Protein AF-A0AAE0Z6I0-F1 (afdb_monomer_lite)

Structure (mmCIF, N/CA/C/O backbone):
data_AF-A0AAE0Z6I0-F1
#
_entry.id   AF-A0AAE0Z6I0-F1
#
loop_
_atom_site.group_PDB
_atom_site.id
_atom_site.type_symbol
_atom_site.label_atom_id
_atom_site.label_alt_id
_atom_site.label_comp_id
_atom_site.label_asym_id
_atom_site.label_entity_id
_atom_site.label_seq_id
_atom_site.pdbx_PDB_ins_code
_atom_site.Cartn_x
_atom_site.Cartn_y
_atom_site.Cartn_z
_atom_site.occupancy
_atom_site.B_iso_or_equiv
_atom_site.auth_seq_id
_atom_site.auth_comp_id
_atom_site.auth_asym_id
_atom_site.auth_atom_id
_atom_site.pdbx_PDB_model_num
ATOM 1 N N . ARG A 1 1 ? -4.965 -12.636 35.461 1.00 33.28 1 ARG A N 1
ATOM 2 C CA . ARG A 1 1 ? -5.777 -13.801 35.034 1.00 33.28 1 ARG A CA 1
ATOM 3 C C . ARG A 1 1 ? -6.473 -13.375 33.758 1.00 33.28 1 ARG A C 1
ATOM 5 O O . ARG A 1 1 ? -7.564 -12.823 33.815 1.00 33.28 1 ARG A O 1
ATOM 12 N N . GLU A 1 2 ? -5.734 -13.486 32.662 1.00 33.38 2 GLU A N 1
ATOM 13 C CA . GLU A 1 2 ? -6.182 -13.169 31.311 1.00 33.38 2 GLU A CA 1
ATOM 14 C C . GLU A 1 2 ? -7.220 -14.211 30.908 1.00 33.38 2 GLU A C 1
ATOM 16 O O . GLU A 1 2 ? -6.977 -15.411 31.009 1.00 33.38 2 GLU A O 1
ATOM 21 N N . LYS A 1 3 ? -8.419 -13.747 30.557 1.00 35.50 3 LYS A N 1
ATOM 22 C CA . LYS A 1 3 ? -9.364 -14.569 29.816 1.00 35.50 3 LYS A CA 1
ATOM 23 C C . LYS A 1 3 ? -8.945 -14.482 28.352 1.00 35.50 3 LYS A C 1
ATOM 25 O O . LYS A 1 3 ? -9.308 -13.522 27.681 1.00 35.50 3 LYS A O 1
ATOM 30 N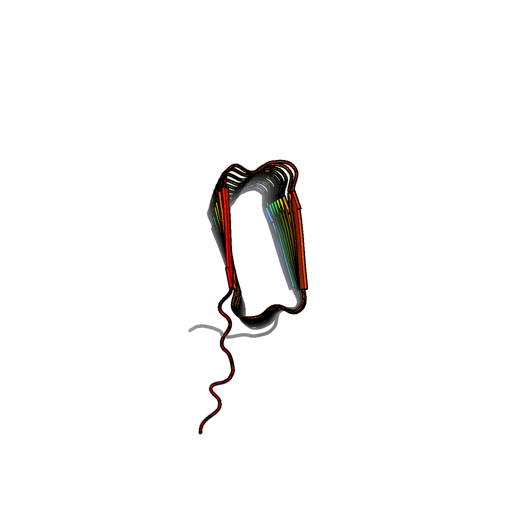 N . GLU A 1 4 ? -8.185 -15.470 27.892 1.00 52.03 4 GLU A N 1
ATOM 31 C CA . GLU A 1 4 ? -8.335 -15.974 26.527 1.00 52.03 4 GLU A CA 1
ATOM 32 C C . GLU A 1 4 ? -9.812 -16.360 26.356 1.00 52.03 4 GLU A C 1
ATOM 34 O O . GLU A 1 4 ? -10.323 -17.217 27.081 1.00 52.03 4 GLU A O 1
ATOM 39 N N . GLN A 1 5 ? -10.534 -15.654 25.484 1.00 44.59 5 GLN A N 1
ATOM 40 C CA . GLN A 1 5 ? -11.841 -16.096 24.997 1.00 44.59 5 GLN A CA 1
ATOM 41 C C . GLN A 1 5 ? -12.172 -15.433 23.652 1.00 44.59 5 GLN A C 1
ATOM 43 O O . GLN A 1 5 ? -12.752 -14.351 23.584 1.00 44.59 5 GLN A O 1
ATOM 48 N N . ASP A 1 6 ? -11.665 -16.082 22.605 1.00 55.62 6 ASP A N 1
ATOM 49 C CA . ASP A 1 6 ? -12.370 -16.627 21.439 1.00 55.62 6 ASP A CA 1
ATOM 50 C C . ASP A 1 6 ? -13.560 -15.891 20.796 1.00 55.62 6 ASP A C 1
ATOM 52 O O . ASP A 1 6 ? -14.563 -15.562 21.425 1.00 55.62 6 ASP A O 1
ATOM 56 N N . GLN A 1 7 ? -13.435 -15.806 19.465 1.00 62.09 7 GLN A N 1
ATOM 57 C CA . GLN A 1 7 ? -14.427 -15.589 18.406 1.00 62.09 7 GLN A CA 1
ATOM 58 C C . GLN A 1 7 ? -15.409 -14.424 18.553 1.00 62.09 7 GLN A C 1
ATOM 60 O O . GLN A 1 7 ? -16.411 -14.467 19.263 1.00 62.09 7 GLN A O 1
ATOM 65 N N . ALA A 1 8 ? -15.207 -13.412 17.713 1.00 59.44 8 ALA A N 1
ATOM 66 C CA . ALA A 1 8 ? -16.161 -12.330 17.536 1.00 59.44 8 ALA A CA 1
ATOM 67 C C . ALA A 1 8 ? -16.412 -12.058 16.052 1.00 59.44 8 ALA A C 1
ATOM 69 O O . ALA A 1 8 ? -15.468 -11.882 15.291 1.00 59.44 8 ALA A O 1
ATOM 70 N N . ALA A 1 9 ? -17.683 -11.984 15.647 1.00 74.62 9 ALA A N 1
ATOM 71 C CA . ALA A 1 9 ? -18.065 -11.848 14.241 1.00 74.62 9 ALA A CA 1
ATOM 72 C C . ALA A 1 9 ? -17.592 -10.521 13.614 1.00 74.62 9 ALA A C 1
ATOM 74 O O . ALA A 1 9 ? -17.016 -10.546 12.535 1.00 74.62 9 ALA A O 1
ATOM 75 N N . SER A 1 10 ? -17.728 -9.379 14.293 1.00 81.44 10 SER A N 1
ATOM 76 C CA . SER A 1 10 ? -17.275 -8.077 13.774 1.00 81.44 10 SER A CA 1
ATOM 77 C C . SER A 1 10 ? -16.781 -7.129 14.879 1.00 81.44 10 SER A C 1
ATOM 79 O O . SER A 1 10 ? -16.979 -7.365 16.078 1.00 81.44 10 SER A O 1
ATOM 81 N N . VAL A 1 11 ? -16.058 -6.075 14.489 1.00 86.81 11 VAL A N 1
ATOM 82 C CA . VAL A 1 11 ? -15.688 -4.925 15.331 1.00 86.81 11 VAL A CA 1
ATOM 83 C C . VAL A 1 11 ? -15.988 -3.659 14.572 1.00 86.81 11 VAL A C 1
ATOM 85 O O . VAL A 1 11 ? -15.396 -3.450 13.524 1.00 86.81 11 VAL A O 1
ATOM 88 N N . GLU A 1 12 ? -16.788 -2.779 15.151 1.00 89.75 12 GLU A N 1
ATOM 89 C CA . GLU A 1 12 ? -17.032 -1.455 14.592 1.00 89.75 12 GLU A CA 1
ATOM 90 C C . GLU A 1 12 ? -16.655 -0.386 15.608 1.00 89.75 12 GLU A C 1
ATOM 92 O O . GLU A 1 12 ? -16.955 -0.488 16.803 1.00 89.75 12 GLU A O 1
ATOM 97 N N . ILE A 1 13 ? -15.943 0.635 15.142 1.00 86.19 13 ILE A N 1
ATOM 98 C CA . ILE A 1 13 ? -15.461 1.716 15.987 1.00 86.19 13 ILE A CA 1
ATOM 99 C C . ILE A 1 13 ? -15.675 3.065 15.292 1.00 86.19 13 ILE A C 1
ATOM 101 O O . ILE A 1 13 ? -14.923 3.419 14.387 1.00 86.19 13 ILE A O 1
ATOM 105 N N . TYR A 1 14 ? -16.580 3.871 15.853 1.00 89.69 14 TYR A N 1
ATOM 106 C CA . TYR A 1 14 ? -16.869 5.254 15.448 1.00 89.69 14 TYR A CA 1
ATOM 107 C C . TYR A 1 14 ? -16.554 6.223 16.594 1.00 89.69 14 TYR A C 1
ATOM 109 O O . TYR A 1 14 ? -17.065 6.026 17.697 1.00 89.69 14 TYR A O 1
ATOM 117 N N . ARG A 1 15 ? -15.693 7.230 16.378 1.00 81.75 15 ARG A N 1
ATOM 118 C CA . ARG A 1 15 ? -15.562 8.426 17.248 1.00 81.75 15 ARG A CA 1
ATOM 119 C C . ARG A 1 15 ? -14.875 9.584 16.510 1.00 81.75 15 ARG A C 1
ATOM 121 O O . ARG A 1 15 ? -14.079 9.355 15.610 1.00 81.75 15 ARG A O 1
ATOM 128 N N . ASP A 1 16 ? -15.013 10.785 17.044 1.00 80.88 16 ASP A N 1
ATOM 129 C CA . ASP A 1 16 ? -14.446 11.979 16.407 1.00 80.88 16 ASP A CA 1
ATOM 130 C C . ASP A 1 16 ? -12.969 12.190 16.795 1.00 80.88 16 ASP A C 1
ATOM 132 O O . ASP A 1 16 ? -12.110 12.406 15.944 1.00 80.88 16 ASP A O 1
ATOM 136 N N . GLN A 1 17 ? -12.622 12.038 18.081 1.00 84.31 17 GLN A N 1
ATOM 137 C CA . GLN A 1 17 ? -11.259 12.261 18.588 1.00 84.31 17 GLN A CA 1
ATOM 138 C C . GLN A 1 17 ? -10.792 11.144 19.533 1.00 84.31 17 GLN A C 1
ATOM 140 O O . GLN A 1 17 ? -11.544 10.651 20.379 1.00 84.31 17 GLN A O 1
ATOM 145 N N . ALA A 1 18 ? -9.529 10.727 19.415 1.00 79.50 18 ALA A N 1
ATOM 146 C CA . ALA A 1 18 ? -8.871 9.841 20.379 1.00 79.50 18 ALA A CA 1
ATOM 147 C C . ALA A 1 18 ? -7.345 9.997 20.362 1.00 79.50 18 ALA A C 1
ATOM 149 O O . ALA A 1 18 ? -6.749 10.195 19.311 1.00 79.50 18 ALA A O 1
ATOM 150 N N . ALA A 1 19 ? -6.682 9.809 21.506 1.00 83.06 19 ALA A N 1
ATOM 151 C CA . ALA A 1 19 ? -5.222 9.709 21.518 1.00 83.06 19 ALA A CA 1
ATOM 152 C C . ALA A 1 19 ? -4.752 8.424 20.805 1.00 83.06 19 ALA A C 1
ATOM 154 O O . ALA A 1 19 ? -3.954 8.492 19.874 1.00 83.06 19 ALA A O 1
ATOM 155 N N . SER A 1 20 ? -5.298 7.262 21.169 1.00 84.56 20 SER A N 1
ATOM 156 C CA . SER A 1 20 ? -4.916 5.969 20.591 1.00 84.56 20 SER A CA 1
ATOM 157 C C . SER A 1 20 ? -6.093 4.996 20.486 1.00 84.56 20 SER A C 1
ATOM 159 O O . SER A 1 20 ? -7.111 5.133 21.173 1.00 84.56 20 SER A O 1
ATOM 161 N N . ILE A 1 21 ? -5.954 4.009 19.598 1.00 84.56 21 ILE A N 1
ATOM 162 C CA . ILE A 1 21 ? -6.818 2.827 19.505 1.00 84.56 21 ILE A CA 1
ATOM 163 C C . ILE A 1 21 ? -5.924 1.601 19.354 1.00 84.56 21 ILE A C 1
ATOM 165 O O . ILE A 1 21 ? -5.103 1.556 18.440 1.00 84.56 21 ILE A O 1
ATOM 169 N N . GLU A 1 22 ? -6.132 0.601 20.201 1.00 88.44 22 GLU A N 1
ATOM 170 C CA . GLU A 1 22 ? -5.430 -0.678 20.131 1.00 88.44 22 GLU A CA 1
ATOM 171 C C . GLU A 1 22 ? -6.433 -1.823 20.060 1.00 88.44 22 GLU A C 1
ATOM 173 O O . GLU A 1 22 ? -7.452 -1.821 20.757 1.00 88.44 22 GLU A O 1
ATOM 178 N N . ILE A 1 23 ? -6.167 -2.784 19.178 1.00 85.50 23 ILE A N 1
ATOM 179 C CA . ILE A 1 23 ? -7.048 -3.920 18.931 1.00 85.50 23 ILE A CA 1
ATOM 180 C C . ILE A 1 23 ? -6.217 -5.204 18.810 1.00 85.50 23 ILE A C 1
ATOM 182 O O . ILE A 1 23 ? -5.463 -5.354 17.850 1.00 85.50 23 ILE A O 1
ATOM 186 N N . TYR A 1 24 ? -6.461 -6.159 19.712 1.00 86.75 24 TYR A N 1
ATOM 187 C CA . TYR A 1 24 ? -5.873 -7.507 19.725 1.00 86.75 24 TYR A CA 1
ATOM 188 C C . TYR A 1 24 ? -6.985 -8.559 19.673 1.00 86.75 24 TYR A C 1
ATOM 190 O O . TYR A 1 24 ? -7.908 -8.461 20.484 1.00 86.75 24 TYR A O 1
ATOM 198 N N . ARG A 1 25 ? -6.942 -9.511 18.725 1.00 80.56 25 ARG A N 1
ATOM 199 C CA . ARG A 1 25 ? -7.788 -10.733 18.711 1.00 80.56 25 ARG A CA 1
ATOM 200 C C . ARG A 1 25 ? -7.239 -11.823 17.784 1.00 80.56 25 ARG A C 1
ATOM 202 O O . ARG A 1 25 ? -6.622 -11.503 16.774 1.00 80.56 25 ARG A O 1
ATOM 209 N N . ASP A 1 26 ? -7.697 -13.048 18.007 1.00 77.69 26 ASP A N 1
ATOM 210 C CA . ASP A 1 26 ? -7.262 -14.215 17.231 1.00 77.69 26 ASP A CA 1
ATOM 211 C C . ASP A 1 26 ? -8.144 -14.451 15.991 1.00 77.69 26 ASP A C 1
ATOM 213 O O . ASP A 1 26 ? -7.633 -14.625 14.890 1.00 77.69 26 ASP A O 1
ATOM 217 N N . GLN A 1 27 ? -9.478 -14.360 16.120 1.00 80.94 27 GLN A N 1
ATOM 218 C CA . GLN A 1 27 ? -10.425 -14.568 15.007 1.00 80.94 27 GLN A CA 1
ATOM 219 C C . GLN A 1 27 ? -11.500 -13.471 14.919 1.00 80.94 27 GLN A C 1
ATOM 221 O O . GLN A 1 27 ? -12.138 -13.123 15.920 1.00 80.94 27 GLN A O 1
ATOM 226 N N . ALA A 1 28 ? -11.738 -12.937 13.713 1.00 82.62 28 ALA A N 1
ATOM 227 C CA . ALA A 1 28 ? -12.903 -12.097 13.408 1.00 82.62 28 ALA A CA 1
ATOM 228 C C . ALA A 1 28 ? -13.375 -12.197 11.948 1.00 82.62 28 ALA A C 1
ATOM 230 O O . ALA A 1 28 ? -12.564 -12.454 11.068 1.00 82.62 28 ALA A O 1
ATOM 231 N N . ALA A 1 29 ? -14.654 -11.934 11.651 1.00 84.25 29 ALA A N 1
ATOM 232 C CA . ALA A 1 29 ? -15.072 -11.777 10.253 1.00 84.25 29 ALA A CA 1
ATOM 233 C C . ALA A 1 29 ? -14.644 -10.396 9.723 1.00 84.25 29 ALA A C 1
ATOM 235 O O . ALA A 1 29 ? -13.917 -10.337 8.737 1.00 84.25 29 ALA A O 1
ATOM 236 N N . SER A 1 30 ? -14.972 -9.300 10.415 1.00 86.62 30 SER A N 1
ATOM 237 C CA . SER A 1 30 ? -14.605 -7.938 9.980 1.00 86.62 30 SER A CA 1
ATOM 238 C C . SER A 1 30 ? -14.116 -7.022 11.110 1.00 86.62 30 SER A C 1
ATOM 240 O O . SER A 1 30 ? -14.369 -7.253 12.298 1.00 86.62 30 SER A O 1
ATOM 242 N N . ILE A 1 31 ? -13.380 -5.970 10.737 1.00 87.00 31 ILE A N 1
ATOM 243 C CA . ILE A 1 31 ? -13.071 -4.817 11.593 1.00 87.00 31 ILE A CA 1
ATOM 244 C C . ILE A 1 31 ? -13.232 -3.547 10.761 1.00 87.00 31 ILE A C 1
ATOM 246 O O . ILE A 1 31 ? -12.539 -3.386 9.759 1.00 87.00 31 ILE A O 1
ATOM 250 N N . GLU A 1 32 ? -14.049 -2.623 11.240 1.00 90.62 32 GLU A N 1
ATOM 251 C CA . GLU A 1 32 ? -14.288 -1.320 10.633 1.00 90.62 32 GLU A CA 1
ATOM 252 C C . GLU A 1 32 ? -13.955 -0.209 11.631 1.00 90.62 32 GLU A C 1
ATOM 254 O O . GLU A 1 32 ? -14.340 -0.236 12.807 1.00 90.62 32 GLU A O 1
ATOM 259 N N . ILE A 1 33 ? -13.186 0.776 11.172 1.00 88.25 33 ILE A N 1
ATOM 260 C CA . ILE A 1 33 ? -12.779 1.927 11.979 1.00 88.25 33 ILE A CA 1
ATOM 261 C C . ILE A 1 33 ? -13.004 3.209 11.180 1.00 88.25 33 ILE A C 1
ATOM 263 O O . ILE A 1 33 ? -12.265 3.475 10.232 1.00 88.25 33 ILE A O 1
ATOM 267 N N . TYR A 1 34 ? -13.928 4.042 11.653 1.00 89.94 34 TYR A N 1
ATOM 268 C CA . TYR A 1 34 ? -14.234 5.371 11.113 1.00 89.94 34 TYR A CA 1
ATOM 269 C C . TYR A 1 34 ? -13.862 6.435 12.138 1.00 89.94 34 TYR A C 1
ATOM 271 O O . TYR A 1 34 ? -14.374 6.376 13.260 1.00 89.94 34 TYR A O 1
ATOM 279 N N . ARG A 1 35 ? -12.936 7.351 11.807 1.00 84.50 35 ARG A N 1
ATOM 280 C CA . ARG A 1 35 ? -12.432 8.385 12.737 1.00 84.50 35 ARG A CA 1
ATOM 281 C C . ARG A 1 35 ? -11.940 9.659 12.050 1.00 84.50 35 ARG A C 1
ATOM 283 O O . ARG A 1 35 ? -11.122 9.554 11.143 1.00 84.50 35 ARG A O 1
ATOM 290 N N . ASP A 1 36 ? -12.228 10.811 12.647 1.00 82.69 36 ASP A N 1
ATOM 291 C CA . ASP A 1 36 ? -11.739 12.103 12.142 1.00 82.69 36 ASP A CA 1
ATOM 292 C C . ASP A 1 36 ? -10.299 12.380 12.600 1.00 82.69 36 ASP A C 1
ATOM 294 O O . ASP A 1 36 ? -9.421 12.649 11.783 1.00 82.69 36 ASP A O 1
ATOM 298 N N . GLN A 1 37 ? -10.001 12.251 13.903 1.00 82.75 37 GLN A N 1
ATOM 299 C CA . GLN A 1 37 ? -8.667 12.538 14.449 1.00 82.75 37 GLN A CA 1
ATOM 300 C C . GLN A 1 37 ? -8.154 11.453 15.405 1.00 82.75 37 GLN A C 1
ATOM 302 O O . GLN A 1 37 ? -8.802 11.097 16.397 1.00 82.75 37 GLN A O 1
ATOM 307 N N . ALA A 1 38 ? -6.927 10.969 15.168 1.00 82.19 38 ALA A N 1
ATOM 308 C CA . ALA A 1 38 ? -6.193 10.200 16.177 1.00 82.19 38 ALA A CA 1
ATOM 309 C C . ALA A 1 38 ? -4.667 10.351 16.134 1.00 82.19 38 ALA A C 1
ATOM 311 O O . ALA A 1 38 ? -4.077 10.502 15.065 1.00 82.19 38 ALA A O 1
ATOM 312 N N . ALA A 1 39 ? -3.987 10.177 17.274 1.00 84.25 39 ALA A N 1
ATOM 313 C CA . ALA A 1 39 ? -2.524 10.085 17.262 1.00 84.25 39 ALA A CA 1
ATOM 314 C C . ALA A 1 39 ? -2.043 8.702 16.774 1.00 84.25 39 ALA A C 1
ATOM 316 O O . ALA A 1 39 ? -1.122 8.624 15.956 1.00 84.25 39 ALA A O 1
ATOM 317 N N . SER A 1 40 ? -2.679 7.600 17.194 1.00 86.00 40 SER A N 1
ATOM 318 C CA . SER A 1 40 ? -2.280 6.254 16.747 1.00 86.00 40 SER A CA 1
ATOM 319 C C . SER A 1 40 ? -3.419 5.239 16.561 1.00 86.00 40 SER A C 1
ATOM 321 O O . SER A 1 40 ? -4.465 5.308 17.211 1.00 86.00 40 SER A O 1
ATOM 323 N N . ILE A 1 41 ? -3.196 4.266 15.666 1.00 86.44 41 ILE A N 1
ATOM 324 C CA . ILE A 1 41 ? -3.869 2.953 15.681 1.00 86.44 41 ILE A CA 1
ATOM 325 C C . ILE A 1 41 ? -2.829 1.847 15.668 1.00 86.44 41 ILE A C 1
ATOM 327 O O . ILE A 1 41 ? -1.949 1.852 14.800 1.00 86.44 41 ILE A O 1
ATOM 331 N N . GLU A 1 42 ? -3.031 0.841 16.510 1.00 90.06 42 GLU A N 1
ATOM 332 C CA . GLU A 1 42 ? -2.378 -0.455 16.367 1.00 90.06 42 GLU A CA 1
ATOM 333 C C . GLU A 1 42 ? -3.408 -1.592 16.298 1.00 90.06 42 GLU A C 1
ATOM 335 O O . GLU A 1 42 ? -4.355 -1.656 17.084 1.00 90.06 42 GLU A O 1
ATOM 340 N N . ILE A 1 43 ? -3.246 -2.476 15.311 1.00 87.56 43 ILE A N 1
ATOM 341 C CA . ILE A 1 43 ? -4.072 -3.674 15.130 1.00 87.56 43 ILE A CA 1
ATOM 342 C C . ILE A 1 43 ? -3.147 -4.886 15.005 1.00 87.56 43 ILE A C 1
ATOM 344 O O . ILE A 1 43 ? -2.333 -4.928 14.080 1.00 87.56 43 ILE A O 1
ATOM 348 N N . TYR A 1 44 ? -3.333 -5.870 15.885 1.00 88.56 44 TYR A N 1
ATOM 349 C CA . TYR A 1 44 ? -2.651 -7.170 15.880 1.00 88.56 44 TYR A CA 1
ATOM 350 C C . TYR A 1 44 ? -3.699 -8.277 15.765 1.00 88.56 44 TYR A C 1
ATOM 352 O O . TYR A 1 44 ? -4.624 -8.296 16.584 1.00 88.56 44 TYR A O 1
ATOM 360 N N . ARG A 1 45 ? -3.623 -9.126 14.727 1.00 83.12 45 ARG A N 1
ATOM 361 C CA . ARG A 1 45 ? -4.622 -10.181 14.457 1.00 83.12 45 ARG A CA 1
ATOM 362 C C . ARG A 1 45 ? -4.058 -11.407 13.738 1.00 83.12 45 ARG A C 1
ATOM 364 O O . ARG A 1 45 ? -3.424 -11.228 12.704 1.00 83.12 45 ARG A O 1
ATOM 371 N N . ASP A 1 46 ? -4.479 -12.599 14.145 1.00 79.19 46 ASP A N 1
ATOM 372 C CA . ASP A 1 46 ? -4.078 -13.847 13.477 1.00 79.19 46 ASP A CA 1
ATOM 373 C C . ASP A 1 46 ? -4.959 -14.144 12.253 1.00 79.19 46 ASP A C 1
ATOM 375 O O . ASP A 1 46 ? -4.445 -14.368 11.160 1.00 79.19 46 ASP A O 1
ATOM 379 N N . GLN A 1 47 ? -6.293 -14.070 12.387 1.00 82.56 47 GLN A N 1
ATOM 380 C CA . GLN A 1 47 ? -7.236 -14.352 11.295 1.00 82.56 47 GLN A CA 1
ATOM 381 C C . GLN A 1 47 ? -8.340 -13.295 11.157 1.00 82.56 47 GLN A C 1
ATOM 383 O O . GLN A 1 47 ? -9.021 -12.930 12.124 1.00 82.56 47 GLN A O 1
ATOM 388 N N . ALA A 1 48 ? -8.572 -12.833 9.923 1.00 83.00 48 ALA A N 1
ATOM 389 C CA . ALA A 1 48 ? -9.742 -12.021 9.589 1.00 83.00 48 ALA A CA 1
ATOM 390 C C . ALA A 1 48 ? -10.237 -12.187 8.144 1.00 83.00 48 ALA A C 1
ATOM 392 O O . ALA A 1 48 ? -9.431 -12.388 7.239 1.00 83.00 48 ALA A O 1
ATOM 393 N N . ALA A 1 49 ? -11.537 -11.996 7.888 1.00 83.81 49 ALA A N 1
ATOM 39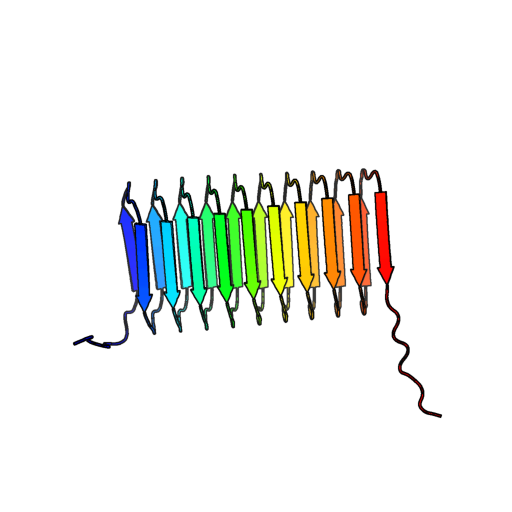4 C CA . ALA A 1 49 ? -12.011 -11.858 6.507 1.00 83.81 49 ALA A CA 1
ATOM 395 C C . ALA A 1 49 ? -11.681 -10.456 5.957 1.00 83.81 49 ALA A C 1
ATOM 397 O O . ALA A 1 49 ? -11.005 -10.369 4.936 1.00 83.81 49 ALA A O 1
ATOM 398 N N . SER A 1 50 ? -12.027 -9.369 6.662 1.00 87.62 50 SER A N 1
ATOM 399 C CA . SER A 1 50 ? -11.768 -7.991 6.196 1.00 87.62 50 SER A CA 1
ATOM 400 C C . SER A 1 50 ? -11.232 -7.023 7.272 1.00 87.62 50 SER A C 1
ATOM 402 O O . SER A 1 50 ? -11.394 -7.233 8.480 1.00 87.62 50 SER A O 1
ATOM 404 N N . ILE A 1 51 ? -10.542 -5.958 6.834 1.00 87.88 51 ILE A N 1
ATOM 405 C CA . ILE A 1 51 ? -10.380 -4.686 7.573 1.00 87.88 51 ILE A CA 1
ATOM 406 C C . ILE A 1 51 ? -10.728 -3.538 6.655 1.00 87.88 51 ILE A C 1
ATOM 408 O O . ILE A 1 51 ? -10.140 -3.438 5.580 1.00 87.88 51 ILE A O 1
ATOM 412 N N . GLU A 1 52 ? -11.480 -2.589 7.193 1.00 91.88 52 GLU A N 1
ATOM 413 C CA . GLU A 1 52 ? -11.654 -1.272 6.603 1.00 91.88 52 GLU A CA 1
ATOM 414 C C . GLU A 1 52 ? -11.275 -0.178 7.609 1.00 91.88 52 GLU A C 1
ATOM 416 O O . GLU A 1 52 ? -11.618 -0.222 8.796 1.00 91.88 52 GLU A O 1
ATOM 421 N N . ILE A 1 53 ? -10.496 0.806 7.153 1.00 89.62 53 ILE A N 1
ATOM 422 C CA . ILE A 1 53 ? -10.125 1.977 7.956 1.00 89.62 53 ILE A CA 1
ATOM 423 C C . ILE A 1 53 ? -10.329 3.242 7.125 1.00 89.62 53 ILE A C 1
ATOM 425 O O . ILE A 1 53 ? -9.567 3.468 6.183 1.00 89.62 53 ILE A O 1
ATOM 429 N N . TYR A 1 54 ? -11.253 4.096 7.565 1.00 90.50 54 TYR A N 1
ATOM 430 C CA . TYR A 1 54 ? -11.567 5.403 6.978 1.00 90.50 54 TYR A CA 1
ATOM 431 C C . TYR A 1 54 ? -11.192 6.523 7.945 1.00 90.50 54 TYR A C 1
ATOM 433 O O . TYR A 1 54 ? -11.650 6.506 9.096 1.00 90.50 54 TYR A O 1
ATOM 441 N N . ARG A 1 55 ? -10.314 7.449 7.519 1.00 84.00 55 ARG A N 1
ATOM 442 C CA . ARG A 1 55 ? -9.839 8.546 8.383 1.00 84.00 55 ARG A CA 1
ATOM 443 C C . ARG A 1 55 ? -9.393 9.826 7.697 1.00 84.00 55 ARG A C 1
ATOM 445 O O . ARG A 1 55 ? -8.619 9.759 6.748 1.00 84.00 55 ARG A O 1
ATOM 452 N N . ASP A 1 56 ? -9.632 10.941 8.374 1.00 82.06 56 ASP A N 1
ATOM 453 C CA . ASP A 1 56 ? -9.190 12.257 7.910 1.00 82.06 56 ASP A CA 1
ATOM 454 C C . ASP A 1 56 ? -7.768 12.578 8.396 1.00 82.06 56 ASP A C 1
ATOM 456 O O . ASP A 1 56 ? -6.891 12.891 7.593 1.00 82.06 56 ASP A O 1
ATOM 460 N N . GLN A 1 57 ? -7.478 12.437 9.698 1.00 84.00 57 GLN A N 1
ATOM 461 C CA . GLN A 1 57 ? -6.170 12.784 10.275 1.00 84.00 57 GLN A CA 1
ATOM 462 C C . GLN A 1 57 ? -5.607 11.705 11.212 1.00 84.00 57 GLN A C 1
ATOM 464 O O . GLN A 1 57 ? -6.216 11.311 12.214 1.00 84.00 57 GLN A O 1
ATOM 469 N N . ALA A 1 58 ? -4.379 11.253 10.932 1.00 81.69 58 ALA A N 1
ATOM 470 C CA . ALA A 1 58 ? -3.648 10.335 11.806 1.00 81.69 58 ALA A CA 1
ATOM 471 C C . ALA A 1 58 ? -2.136 10.611 11.879 1.00 81.69 58 ALA A C 1
ATOM 473 O O . ALA A 1 58 ? -1.474 10.759 10.855 1.00 81.69 58 ALA A O 1
ATOM 474 N N . ALA A 1 59 ? -1.527 10.553 13.069 1.00 84.31 59 ALA A N 1
ATOM 475 C CA . ALA A 1 59 ? -0.059 10.588 13.139 1.00 84.31 59 ALA A CA 1
ATOM 476 C C . ALA A 1 59 ? 0.562 9.233 12.744 1.00 84.31 59 ALA A C 1
ATOM 478 O O . ALA A 1 59 ? 1.520 9.184 11.971 1.00 84.31 59 ALA A O 1
ATOM 479 N N . SER A 1 60 ? 0.018 8.104 13.212 1.00 87.44 60 SER A N 1
ATOM 480 C CA . SER A 1 60 ? 0.594 6.787 12.899 1.00 87.44 60 SER A CA 1
ATOM 481 C C . SER A 1 60 ? -0.415 5.649 12.862 1.00 87.44 60 SER A C 1
ATOM 483 O O . SER A 1 60 ? -1.346 5.615 13.663 1.00 87.44 60 SER A O 1
ATOM 485 N N . ILE A 1 61 ? -0.230 4.692 11.944 1.00 87.81 61 ILE A N 1
ATOM 486 C CA . ILE A 1 61 ? -1.043 3.466 11.900 1.00 87.81 61 ILE A CA 1
ATOM 487 C C . ILE A 1 61 ? -0.172 2.248 11.620 1.00 87.81 61 ILE A C 1
ATOM 489 O O . ILE A 1 61 ? 0.573 2.223 10.635 1.00 87.81 61 ILE A O 1
ATOM 493 N N . LYS A 1 62 ? -0.299 1.239 12.483 1.00 91.62 62 LYS A N 1
ATOM 494 C CA . LYS A 1 62 ? 0.397 -0.042 12.392 1.00 91.62 62 LYS A CA 1
ATOM 495 C C . LYS A 1 62 ? -0.605 -1.189 12.326 1.00 91.62 62 LYS A C 1
ATOM 497 O O . LYS A 1 62 ? -1.569 -1.224 13.088 1.00 91.62 62 LYS A O 1
ATOM 502 N N . ILE A 1 63 ? -0.370 -2.113 11.404 1.00 88.94 63 ILE A N 1
ATOM 503 C CA . ILE A 1 63 ? -1.177 -3.322 11.231 1.00 88.94 63 ILE A CA 1
ATOM 504 C C . ILE A 1 63 ? -0.223 -4.513 11.120 1.00 88.94 63 ILE A C 1
ATOM 506 O O . ILE A 1 63 ? 0.608 -4.522 10.208 1.00 88.94 63 ILE A O 1
ATOM 510 N N . TYR A 1 64 ? -0.382 -5.489 12.012 1.00 89.69 64 TYR A N 1
ATOM 511 C CA . TYR A 1 64 ? 0.339 -6.765 12.048 1.00 89.69 64 TYR A CA 1
ATOM 512 C C . TYR A 1 64 ? -0.663 -7.908 11.910 1.00 89.69 64 TYR A C 1
ATOM 514 O O . TYR A 1 64 ? -1.626 -7.951 12.686 1.00 89.69 64 TYR A O 1
ATOM 522 N N . ARG A 1 65 ? -0.499 -8.759 10.886 1.00 83.56 65 ARG A N 1
ATOM 523 C CA . ARG A 1 65 ? -1.444 -9.851 10.617 1.00 83.56 65 ARG A CA 1
ATOM 524 C C . ARG A 1 65 ? -0.864 -11.082 9.944 1.00 83.56 65 ARG A C 1
ATOM 526 O O . ARG A 1 65 ? -0.190 -10.933 8.931 1.00 83.56 65 ARG A O 1
ATOM 533 N N . ASP A 1 66 ? -1.342 -12.247 10.354 1.00 79.88 66 ASP A N 1
ATOM 534 C CA . ASP A 1 66 ? -0.897 -13.516 9.778 1.00 79.88 66 ASP A CA 1
ATOM 535 C C . ASP A 1 66 ? -1.768 -13.914 8.574 1.00 79.88 66 ASP A C 1
ATOM 537 O O . ASP A 1 66 ? -1.241 -14.195 7.498 1.00 79.88 66 ASP A O 1
ATOM 541 N N . GLN A 1 67 ? -3.104 -13.842 8.687 1.00 83.38 67 GLN A N 1
ATOM 542 C CA . GLN A 1 67 ? -4.040 -14.202 7.609 1.00 83.38 67 GLN A CA 1
ATOM 543 C C . GLN A 1 67 ? -5.182 -13.187 7.422 1.00 83.38 67 GLN A C 1
ATOM 545 O O . GLN A 1 67 ? -5.897 -12.826 8.363 1.00 83.38 67 GLN A O 1
ATOM 550 N N . ALA A 1 68 ? -5.401 -12.742 6.178 1.00 81.38 68 ALA A N 1
ATOM 551 C CA . ALA A 1 68 ? -6.539 -11.893 5.809 1.00 81.38 68 ALA A CA 1
ATOM 552 C C . ALA A 1 68 ? -7.104 -12.198 4.408 1.00 81.38 68 ALA A C 1
ATOM 554 O O . ALA A 1 68 ? -6.334 -12.473 3.492 1.00 81.38 68 ALA A O 1
ATOM 555 N N . ALA A 1 69 ? -8.417 -12.054 4.183 1.00 82.81 69 ALA A N 1
ATOM 556 C CA . ALA A 1 69 ? -8.942 -12.048 2.809 1.00 82.81 69 ALA A CA 1
ATOM 557 C C . ALA A 1 69 ? -8.737 -10.670 2.149 1.00 82.81 69 ALA A C 1
ATOM 559 O O . ALA A 1 69 ? -8.049 -10.589 1.135 1.00 82.81 69 ALA A O 1
ATOM 560 N N . SER A 1 70 ? -9.220 -9.583 2.758 1.00 86.62 70 SER A N 1
ATOM 561 C CA . SER A 1 70 ? -9.080 -8.217 2.225 1.00 86.62 70 SER A CA 1
ATOM 562 C C . SER A 1 70 ? -8.641 -7.203 3.281 1.00 86.62 70 SER A C 1
ATOM 564 O O . SER A 1 70 ? -8.917 -7.376 4.470 1.00 86.62 70 SER A O 1
ATOM 566 N N . ILE A 1 71 ? -7.943 -6.135 2.862 1.00 87.31 71 ILE A N 1
ATOM 567 C CA . ILE A 1 71 ? -7.799 -4.901 3.656 1.00 87.31 71 ILE A CA 1
ATOM 568 C C . ILE A 1 71 ? -7.863 -3.664 2.776 1.00 87.31 71 ILE A C 1
ATOM 570 O O . ILE A 1 71 ? -7.065 -3.531 1.848 1.00 87.31 71 ILE A O 1
ATOM 574 N N . GLU A 1 72 ? -8.675 -2.713 3.214 1.00 91.31 72 GLU A N 1
ATOM 575 C CA . GLU A 1 72 ? -8.860 -1.409 2.599 1.00 91.31 72 GLU A CA 1
ATOM 576 C C . GLU A 1 72 ? -8.509 -0.292 3.585 1.00 91.31 72 GLU A C 1
ATOM 578 O O . GLU A 1 72 ? -8.786 -0.347 4.790 1.00 91.31 72 GLU A O 1
ATOM 583 N N . ILE A 1 73 ? -7.807 0.724 3.083 1.00 89.69 73 ILE A N 1
ATOM 584 C CA . ILE A 1 73 ? -7.414 1.894 3.867 1.00 89.69 73 ILE A CA 1
ATOM 585 C C . ILE A 1 73 ? -7.623 3.149 3.025 1.00 89.69 73 ILE A C 1
ATOM 587 O O . ILE A 1 73 ? -6.870 3.361 2.072 1.00 89.69 73 ILE A O 1
ATOM 591 N N . TYR A 1 74 ? -8.535 4.011 3.472 1.00 90.38 74 TYR A N 1
ATOM 592 C CA . TYR A 1 74 ? -8.850 5.313 2.879 1.00 90.38 74 TYR A CA 1
ATOM 593 C C . TYR A 1 74 ? -8.457 6.432 3.840 1.00 90.38 74 TYR A C 1
ATOM 595 O O . TYR A 1 74 ? -8.901 6.418 4.995 1.00 90.38 74 TYR A O 1
ATOM 603 N N . ARG A 1 75 ? -7.566 7.345 3.413 1.00 84.44 75 ARG A N 1
ATOM 604 C CA . ARG A 1 75 ? -7.108 8.459 4.267 1.00 84.44 75 ARG A CA 1
ATOM 605 C C . ARG A 1 75 ? -6.742 9.748 3.558 1.00 84.44 75 ARG A C 1
ATOM 607 O O . ARG A 1 75 ? -6.014 9.699 2.572 1.00 84.44 75 ARG A O 1
ATOM 614 N N . ASP A 1 76 ? -7.022 10.861 4.224 1.00 82.56 76 ASP A N 1
ATOM 615 C CA . ASP A 1 76 ? -6.652 12.186 3.724 1.00 82.56 76 ASP A CA 1
ATOM 616 C C . ASP A 1 76 ? -5.255 12.598 4.203 1.00 82.56 76 ASP A C 1
ATOM 618 O O . ASP A 1 76 ? -4.377 12.857 3.386 1.00 82.56 76 ASP A O 1
ATOM 622 N N . GLN A 1 77 ? -4.978 12.566 5.514 1.00 84.38 77 GLN A N 1
ATOM 623 C CA . GLN A 1 77 ? -3.688 12.999 6.069 1.00 84.38 77 GLN A CA 1
ATOM 624 C C . GLN A 1 77 ? -3.059 11.978 7.022 1.00 84.38 77 GLN A C 1
ATOM 626 O O . GLN A 1 77 ? -3.641 11.577 8.037 1.00 84.38 77 GLN A O 1
ATOM 631 N N . ALA A 1 78 ? -1.808 11.588 6.742 1.00 81.69 78 ALA A 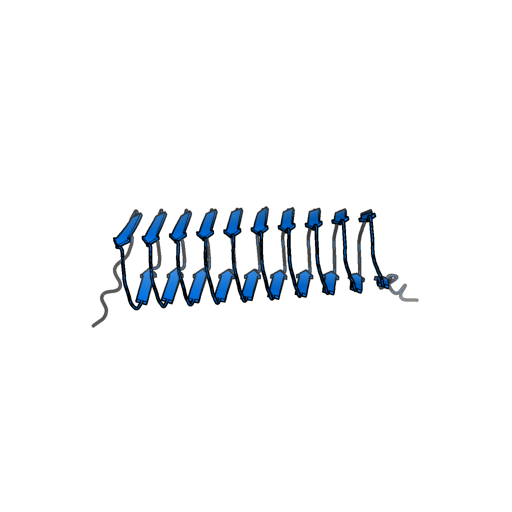N 1
ATOM 632 C CA . ALA A 1 78 ? -1.037 10.727 7.636 1.00 81.69 78 ALA A CA 1
ATOM 633 C C . ALA A 1 78 ? 0.466 11.042 7.718 1.00 81.69 78 ALA A C 1
ATOM 635 O O . ALA A 1 78 ? 1.137 11.211 6.703 1.00 81.69 78 ALA A O 1
ATOM 636 N N . ALA A 1 79 ? 1.065 10.979 8.913 1.00 84.44 79 ALA A N 1
ATOM 637 C CA . ALA A 1 79 ? 2.530 11.042 9.013 1.00 84.44 79 ALA A CA 1
ATOM 638 C C . ALA A 1 79 ? 3.199 9.684 8.707 1.00 84.44 79 ALA A C 1
ATOM 640 O O . ALA A 1 79 ? 4.146 9.626 7.923 1.00 84.44 79 ALA A O 1
ATOM 641 N N . SER A 1 80 ? 2.716 8.563 9.257 1.00 87.06 80 SER A N 1
ATOM 642 C CA . SER A 1 80 ? 3.337 7.250 9.005 1.00 87.06 80 SER A CA 1
ATOM 643 C C . SER A 1 80 ? 2.361 6.085 8.963 1.00 87.06 80 SER A C 1
ATOM 645 O O . SER A 1 80 ? 1.448 5.988 9.784 1.00 87.06 80 SER A O 1
ATOM 647 N N . ILE A 1 81 ? 2.573 5.153 8.025 1.00 87.38 81 ILE A N 1
ATOM 648 C CA . ILE A 1 81 ? 1.772 3.928 7.942 1.00 87.38 81 ILE A CA 1
ATOM 649 C C . ILE A 1 81 ? 2.658 2.714 7.681 1.00 87.38 81 ILE A C 1
ATOM 651 O O . ILE A 1 81 ? 3.408 2.678 6.703 1.00 87.38 81 ILE A O 1
ATOM 655 N N . LYS A 1 82 ? 2.536 1.714 8.557 1.00 91.19 82 LYS A N 1
ATOM 656 C CA . LYS A 1 82 ? 3.278 0.454 8.509 1.00 91.19 82 LYS A CA 1
ATOM 657 C C . LYS A 1 82 ? 2.317 -0.725 8.451 1.00 91.19 82 LYS A C 1
ATOM 659 O O . LYS A 1 82 ? 1.363 -0.790 9.224 1.00 91.19 82 LYS A O 1
ATOM 664 N N . ILE A 1 83 ? 2.565 -1.642 7.525 1.00 88.38 83 ILE A N 1
ATOM 665 C CA . ILE A 1 83 ? 1.772 -2.862 7.365 1.00 88.38 83 ILE A CA 1
ATOM 666 C C . ILE A 1 83 ? 2.735 -4.042 7.236 1.00 88.38 83 ILE A C 1
ATOM 668 O O . ILE A 1 83 ? 3.552 -4.039 6.314 1.00 88.38 83 ILE A O 1
ATOM 672 N N . TYR A 1 84 ? 2.592 -5.026 8.121 1.00 88.75 84 TYR A N 1
ATOM 673 C CA . TYR A 1 84 ? 3.332 -6.291 8.136 1.00 88.75 84 TYR A CA 1
ATOM 674 C C . TYR A 1 84 ? 2.340 -7.439 8.002 1.00 88.75 84 TYR A C 1
ATOM 676 O O . TYR A 1 84 ? 1.376 -7.460 8.777 1.00 88.75 84 TYR A O 1
ATOM 684 N N . ARG A 1 85 ? 2.514 -8.316 7.000 1.00 82.75 85 ARG A N 1
ATOM 685 C CA . ARG A 1 85 ? 1.636 -9.483 6.825 1.00 82.75 85 ARG A CA 1
ATOM 686 C C . ARG A 1 85 ? 2.270 -10.699 6.181 1.00 82.75 85 ARG A C 1
ATOM 688 O O . ARG A 1 85 ? 2.979 -10.541 5.194 1.00 82.75 85 ARG A O 1
ATOM 695 N N . ASP A 1 86 ? 1.791 -11.866 6.584 1.00 77.69 86 ASP A N 1
ATOM 696 C CA . ASP A 1 86 ? 2.279 -13.135 6.050 1.00 77.69 86 ASP A CA 1
ATOM 697 C C . ASP A 1 86 ? 1.421 -13.602 4.863 1.00 77.69 86 ASP A C 1
ATOM 699 O O . ASP A 1 86 ? 1.959 -13.877 3.791 1.00 77.69 86 ASP A O 1
ATOM 703 N N . GLN A 1 87 ? 0.082 -13.593 4.982 1.00 81.12 87 GLN A N 1
ATOM 704 C CA . GLN A 1 87 ? -0.833 -14.041 3.917 1.00 81.12 87 GLN A CA 1
ATOM 705 C C . GLN A 1 87 ? -2.024 -13.098 3.681 1.00 81.12 87 GLN A C 1
ATOM 707 O O . GLN A 1 87 ? -2.751 -12.723 4.608 1.00 81.12 87 GLN A O 1
ATOM 712 N N . ALA A 1 88 ? -2.276 -12.739 2.414 1.00 79.19 88 ALA A N 1
ATOM 713 C CA . ALA A 1 88 ? -3.477 -11.996 2.022 1.00 79.19 88 ALA A CA 1
ATOM 714 C C . ALA A 1 88 ? -3.997 -12.289 0.603 1.00 79.19 88 ALA A C 1
ATOM 716 O O . ALA A 1 88 ? -3.208 -12.528 -0.307 1.00 79.19 88 ALA A O 1
ATOM 717 N N . ALA A 1 89 ? -5.311 -12.173 0.366 1.00 80.56 89 ALA A N 1
ATOM 718 C CA . ALA A 1 89 ? -5.843 -12.210 -1.003 1.00 80.56 89 ALA A CA 1
ATOM 719 C C . ALA A 1 89 ? -5.742 -10.835 -1.690 1.00 80.56 89 ALA A C 1
ATOM 721 O O . ALA A 1 89 ? -5.086 -10.730 -2.726 1.00 80.56 89 ALA A O 1
ATOM 722 N N . SER A 1 90 ? -6.300 -9.771 -1.103 1.00 83.56 90 SER A N 1
ATOM 723 C CA . SER A 1 90 ? -6.298 -8.423 -1.695 1.00 83.56 90 SER A CA 1
ATOM 724 C C . SER A 1 90 ? -5.972 -7.328 -0.689 1.00 83.56 90 SER A C 1
ATOM 726 O O . SER A 1 90 ? -6.305 -7.418 0.498 1.00 83.56 90 SER A O 1
ATOM 728 N N . ILE A 1 91 ? -5.265 -6.284 -1.144 1.00 85.19 91 ILE A N 1
ATOM 729 C CA . ILE A 1 91 ? -4.967 -5.122 -0.303 1.00 85.19 91 ILE A CA 1
ATOM 730 C C . ILE A 1 91 ? -4.953 -3.838 -1.124 1.00 85.19 91 ILE A C 1
ATOM 732 O O . ILE A 1 91 ? -4.138 -3.697 -2.039 1.00 85.19 91 ILE A O 1
ATOM 736 N N . GLU A 1 92 ? -5.771 -2.886 -0.693 1.00 89.50 92 GLU A N 1
ATOM 737 C CA . GLU A 1 92 ? -5.988 -1.604 -1.353 1.00 89.50 92 GLU A CA 1
ATOM 738 C C . GLU A 1 92 ? -5.683 -0.449 -0.400 1.00 89.50 92 GLU A C 1
ATOM 740 O O . GLU A 1 92 ? -5.942 -0.493 0.809 1.00 89.50 92 GLU A O 1
ATOM 745 N N . ILE A 1 93 ? -5.026 0.579 -0.933 1.00 88.06 93 ILE A N 1
ATOM 746 C CA . ILE A 1 93 ? -4.627 1.758 -0.169 1.00 88.06 93 ILE A CA 1
ATOM 747 C C . ILE A 1 93 ? -4.847 3.002 -1.026 1.00 88.06 93 ILE A C 1
ATOM 749 O O . ILE A 1 93 ? -4.102 3.209 -1.987 1.00 88.06 93 ILE A O 1
ATOM 753 N N . TYR A 1 94 ? -5.762 3.861 -0.584 1.00 88.88 94 TYR A N 1
ATOM 754 C CA . TYR A 1 94 ? -6.085 5.157 -1.183 1.00 88.88 94 TYR A CA 1
ATOM 755 C C . TYR A 1 94 ? -5.689 6.280 -0.228 1.00 88.88 94 TYR A C 1
ATOM 757 O O . TYR A 1 94 ? -6.104 6.260 0.938 1.00 88.88 94 TYR A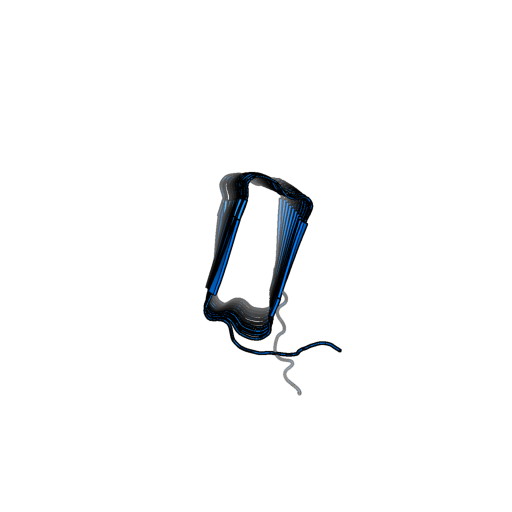 O 1
ATOM 765 N N . ARG A 1 95 ? -4.825 7.209 -0.671 1.00 84.06 95 ARG A N 1
ATOM 766 C CA . ARG A 1 95 ? -4.391 8.344 0.167 1.00 84.06 95 ARG A CA 1
ATOM 767 C C . ARG A 1 95 ? -4.107 9.631 -0.584 1.00 84.06 95 ARG A C 1
ATOM 769 O O . ARG A 1 95 ? -3.347 9.590 -1.542 1.00 84.06 95 ARG A O 1
ATOM 776 N N . ASP A 1 96 ? -4.544 10.747 -0.016 1.00 80.56 96 ASP A N 1
ATOM 777 C CA . ASP A 1 96 ? -4.212 12.082 -0.519 1.00 80.56 96 ASP A CA 1
ATOM 778 C C . ASP A 1 96 ? -2.803 12.519 -0.059 1.00 80.56 96 ASP A C 1
ATOM 780 O O . ASP A 1 96 ? -1.897 12.677 -0.875 1.00 80.56 96 ASP A O 1
ATOM 784 N N . GLN A 1 97 ? -2.532 12.567 1.255 1.00 82.50 97 GLN A N 1
ATOM 785 C CA . GLN A 1 97 ? -1.254 13.064 1.797 1.00 82.50 97 GLN A CA 1
ATOM 786 C C . GLN A 1 97 ? -0.576 12.111 2.794 1.00 82.50 97 GLN A C 1
ATOM 788 O O . GLN A 1 97 ? -1.144 11.711 3.818 1.00 82.50 97 GLN A O 1
ATOM 793 N N . ALA A 1 98 ? 0.704 11.784 2.550 1.00 80.75 98 ALA A N 1
ATOM 794 C CA . ALA A 1 98 ? 1.511 11.002 3.490 1.00 80.75 98 ALA A CA 1
ATOM 795 C C . ALA A 1 98 ? 3.003 11.377 3.570 1.00 80.75 98 ALA A C 1
ATOM 797 O O . ALA A 1 98 ? 3.676 11.538 2.556 1.00 80.75 98 ALA A O 1
ATOM 798 N N . ALA A 1 99 ? 3.598 11.374 4.770 1.00 83.31 99 ALA A N 1
ATOM 799 C CA . ALA A 1 99 ? 5.059 11.521 4.883 1.00 83.31 99 ALA A CA 1
ATOM 800 C C . ALA A 1 99 ? 5.812 10.197 4.614 1.00 83.31 99 ALA A C 1
ATOM 802 O O . ALA A 1 99 ? 6.788 10.172 3.862 1.00 83.31 99 ALA A O 1
ATOM 803 N N . SER A 1 100 ? 5.371 9.064 5.174 1.00 85.31 100 SER A N 1
ATOM 804 C CA . SER A 1 100 ? 6.050 7.778 4.940 1.00 85.31 100 SER A CA 1
ATOM 805 C C . SER A 1 100 ? 5.130 6.567 4.975 1.00 85.31 100 SER A C 1
ATOM 807 O O . SER A 1 100 ? 4.235 6.459 5.820 1.00 85.31 100 SER A O 1
ATOM 809 N N . ILE A 1 101 ? 5.369 5.617 4.064 1.00 85.31 101 ILE A N 1
ATOM 810 C CA . ILE A 1 101 ? 4.605 4.372 3.995 1.00 85.31 101 ILE A CA 1
ATOM 811 C C . ILE A 1 101 ? 5.532 3.183 3.758 1.00 85.31 101 ILE A C 1
ATOM 813 O O . ILE A 1 101 ? 6.243 3.141 2.755 1.00 85.31 101 ILE A O 1
ATOM 817 N N . LYS A 1 102 ? 5.460 2.200 4.661 1.00 89.31 102 LYS A N 1
ATOM 818 C CA . LYS A 1 102 ? 6.232 0.955 4.600 1.00 89.31 102 LYS A CA 1
ATOM 819 C C . LYS A 1 102 ? 5.307 -0.254 4.582 1.00 89.31 102 LYS A C 1
ATOM 821 O O . LYS A 1 102 ? 4.372 -0.340 5.382 1.00 89.31 102 LYS A O 1
ATOM 826 N N . ILE A 1 103 ? 5.555 -1.172 3.657 1.00 86.31 103 ILE A N 1
ATOM 827 C CA . ILE A 1 103 ? 4.770 -2.397 3.494 1.00 86.31 103 ILE A CA 1
ATOM 828 C C . ILE A 1 103 ? 5.731 -3.576 3.364 1.00 86.31 103 ILE A C 1
ATOM 830 O O . ILE A 1 103 ? 6.546 -3.577 2.443 1.00 86.31 103 ILE A O 1
ATOM 834 N N . TYR A 1 104 ? 5.580 -4.562 4.247 1.00 86.31 104 TYR A N 1
ATOM 835 C CA . TYR A 1 104 ? 6.326 -5.823 4.268 1.00 86.31 104 TYR A CA 1
ATOM 836 C C . TYR A 1 104 ? 5.338 -6.977 4.141 1.00 86.31 104 TYR A C 1
ATOM 838 O O . TYR A 1 104 ? 4.371 -7.002 4.915 1.00 86.31 104 TYR A O 1
ATOM 846 N N . ARG A 1 105 ? 5.515 -7.850 3.136 1.00 79.06 105 ARG A N 1
ATOM 847 C CA . ARG A 1 105 ? 4.623 -8.999 2.920 1.00 79.06 105 ARG A CA 1
ATOM 848 C C . ARG A 1 105 ? 5.267 -10.215 2.280 1.00 79.06 105 ARG A C 1
ATOM 850 O O . ARG A 1 105 ? 5.929 -10.060 1.260 1.00 79.06 105 ARG A O 1
ATOM 857 N N . ASP A 1 106 ? 4.852 -11.389 2.733 1.00 72.44 106 ASP A N 1
ATOM 858 C CA . ASP A 1 106 ? 5.409 -12.648 2.239 1.00 72.44 106 ASP A CA 1
ATOM 859 C C . ASP A 1 106 ? 4.557 -13.230 1.098 1.00 72.44 106 ASP A C 1
ATOM 861 O O . ASP A 1 106 ? 5.097 -13.563 0.044 1.00 72.44 106 ASP A O 1
ATOM 865 N N . GLN A 1 107 ? 3.220 -13.263 1.227 1.00 76.19 107 GLN A N 1
ATOM 866 C CA . GLN A 1 107 ? 2.322 -13.821 0.199 1.00 76.19 107 GLN A CA 1
ATOM 867 C C . GLN A 1 107 ? 1.079 -12.957 -0.075 1.00 76.19 107 GLN A C 1
ATOM 869 O O . GLN A 1 107 ? 0.300 -12.638 0.829 1.00 76.19 107 GLN A O 1
ATOM 874 N N . ALA A 1 108 ? 0.849 -12.602 -1.348 1.00 73.06 108 ALA A N 1
ATOM 875 C CA . ALA A 1 108 ? -0.367 -11.906 -1.781 1.00 73.06 108 ALA A CA 1
ATOM 876 C C . ALA A 1 108 ? -0.871 -12.313 -3.181 1.00 73.06 108 ALA A C 1
ATOM 878 O O . ALA A 1 108 ? -0.071 -12.541 -4.088 1.00 73.06 108 ALA A O 1
ATOM 879 N N . ALA A 1 109 ? -2.192 -12.313 -3.413 1.00 75.56 109 ALA A N 1
ATOM 880 C CA . ALA A 1 109 ? -2.725 -12.440 -4.776 1.00 75.56 109 ALA A CA 1
ATOM 881 C C . ALA A 1 109 ? -2.697 -11.090 -5.517 1.00 75.56 109 ALA A C 1
ATOM 883 O O . ALA A 1 109 ? -2.081 -10.994 -6.578 1.00 75.56 109 ALA A O 1
ATOM 884 N N . SER A 1 110 ? -3.276 -10.029 -4.949 1.00 80.19 110 SER A N 1
ATOM 885 C CA . SER A 1 110 ? -3.331 -8.709 -5.592 1.00 80.19 110 SER A CA 1
ATOM 886 C C . SER A 1 110 ? -2.959 -7.551 -4.669 1.00 80.19 110 SER A C 1
ATOM 888 O O . SER A 1 110 ? -2.994 -7.638 -3.435 1.00 80.19 110 SER A O 1
ATOM 890 N N . PHE A 1 111 ? -2.569 -6.434 -5.287 1.00 80.38 111 PHE A N 1
ATOM 891 C CA . PHE A 1 111 ? -2.280 -5.208 -4.566 1.00 80.38 111 PHE A CA 1
ATOM 892 C C . PHE A 1 111 ? -2.423 -3.948 -5.402 1.00 80.38 111 PHE A C 1
ATOM 894 O O . PHE A 1 111 ? -1.788 -3.839 -6.455 1.00 80.38 111 PHE A O 1
ATOM 901 N N . GLU A 1 112 ? -3.085 -2.955 -4.817 1.00 85.94 112 GLU A N 1
ATOM 902 C CA . GLU A 1 112 ? -3.263 -1.642 -5.422 1.00 85.94 112 GLU A CA 1
ATOM 903 C C . GLU A 1 112 ? -2.888 -0.517 -4.445 1.00 85.94 112 GLU A C 1
ATOM 905 O O . GLU A 1 112 ? -3.196 -0.541 -3.248 1.00 85.94 112 GLU A O 1
ATOM 910 N N . ILE A 1 113 ? -2.157 0.476 -4.956 1.00 84.56 113 ILE A N 1
ATOM 911 C CA . ILE A 1 113 ? -1.918 1.756 -4.278 1.00 84.56 113 ILE A CA 1
ATOM 912 C C . ILE A 1 113 ? -2.318 2.877 -5.222 1.00 84.56 113 ILE A C 1
ATOM 914 O O . ILE A 1 113 ? -1.722 2.979 -6.295 1.00 84.56 113 ILE A O 1
ATOM 918 N N . TYR A 1 114 ? -3.150 3.785 -4.721 1.00 86.19 114 TYR A N 1
ATOM 919 C CA . TYR A 1 114 ? -3.447 5.084 -5.323 1.00 86.19 114 TYR A CA 1
ATOM 920 C C . TYR A 1 114 ? -3.037 6.188 -4.352 1.00 86.19 114 TYR A C 1
ATOM 922 O O . TYR A 1 114 ? -3.410 6.133 -3.171 1.00 86.19 114 TYR A O 1
ATOM 930 N N . ARG A 1 115 ? -2.181 7.119 -4.801 1.00 81.81 115 ARG A N 1
ATOM 931 C CA . ARG A 1 115 ? -1.709 8.230 -3.960 1.00 81.81 115 ARG A CA 1
ATOM 932 C C . ARG A 1 115 ? -1.428 9.518 -4.705 1.00 81.81 115 ARG A C 1
ATOM 934 O O . ARG A 1 115 ? -0.686 9.486 -5.682 1.00 81.81 115 ARG A O 1
ATOM 941 N N . ASP A 1 116 ? -1.790 10.623 -4.073 1.00 77.62 116 ASP A N 1
ATOM 942 C CA . ASP A 1 116 ? -1.622 11.942 -4.676 1.00 77.62 116 ASP A CA 1
ATOM 943 C C . ASP A 1 116 ? -0.278 12.547 -4.240 1.00 77.62 116 ASP A C 1
ATOM 945 O O . ASP A 1 116 ? 0.551 12.902 -5.080 1.00 77.62 116 ASP A O 1
ATOM 949 N N . GLN A 1 117 ? 0.037 12.548 -2.936 1.00 79.44 117 GLN A N 1
ATOM 950 C CA . GLN A 1 117 ? 1.287 13.110 -2.404 1.00 79.44 117 GLN A CA 1
ATOM 951 C C . GLN A 1 117 ? 1.988 12.211 -1.375 1.00 79.44 117 GLN A C 1
ATOM 953 O O . GLN A 1 117 ? 1.427 11.821 -0.345 1.00 79.44 117 GLN A O 1
ATOM 958 N N . ALA A 1 118 ? 3.276 11.919 -1.606 1.00 78.88 118 ALA A N 1
ATOM 959 C CA . ALA A 1 118 ? 4.110 11.211 -0.633 1.00 78.88 118 ALA A CA 1
ATOM 960 C C . ALA A 1 118 ? 5.579 11.666 -0.572 1.00 78.88 118 ALA A C 1
ATOM 962 O O . ALA A 1 118 ? 6.233 11.826 -1.599 1.00 78.88 118 ALA A O 1
ATOM 963 N N . ALA A 1 119 ? 6.174 11.747 0.625 1.00 80.62 119 ALA A N 1
ATOM 964 C CA . ALA A 1 119 ? 7.629 11.947 0.716 1.00 80.62 119 ALA A CA 1
ATOM 965 C C . ALA A 1 119 ? 8.404 10.641 0.449 1.00 80.62 119 ALA A C 1
ATOM 967 O O . ALA A 1 119 ? 9.315 10.624 -0.374 1.00 80.62 119 ALA A O 1
ATOM 968 N N . SER A 1 120 ? 8.029 9.524 1.084 1.00 82.81 120 SER A N 1
ATOM 969 C CA . SER A 1 120 ? 8.723 8.236 0.899 1.00 82.81 120 SER A CA 1
ATOM 970 C C . SER A 1 120 ? 7.789 7.032 0.870 1.00 82.81 120 SER A C 1
ATOM 972 O O . SER A 1 120 ? 6.817 6.948 1.630 1.00 82.81 120 SER A O 1
ATOM 974 N N . ILE A 1 121 ? 8.100 6.064 0.001 1.00 82.12 121 ILE A N 1
ATOM 975 C CA . ILE A 1 121 ? 7.375 4.793 -0.063 1.00 82.12 121 ILE A CA 1
ATOM 976 C C . ILE A 1 121 ? 8.339 3.627 -0.267 1.00 82.12 121 ILE A C 1
ATOM 978 O O . ILE A 1 121 ? 9.015 3.553 -1.292 1.00 82.12 121 ILE A O 1
ATOM 982 N N . GLU A 1 122 ? 8.302 2.682 0.668 1.00 87.06 122 GLU A N 1
ATOM 983 C CA . GLU A 1 122 ? 9.074 1.440 0.646 1.00 87.06 122 GLU A CA 1
ATOM 984 C C . GLU A 1 122 ? 8.130 0.235 0.592 1.00 87.06 122 GLU A C 1
ATOM 986 O O . GLU A 1 122 ? 7.151 0.145 1.346 1.00 87.06 122 GLU A O 1
ATOM 991 N N . ILE A 1 123 ? 8.412 -0.694 -0.318 1.00 83.12 123 ILE A N 1
ATOM 992 C CA . ILE A 1 123 ? 7.654 -1.936 -0.474 1.00 83.12 123 ILE A CA 1
ATOM 993 C C . ILE A 1 123 ? 8.641 -3.101 -0.571 1.00 83.12 123 ILE A C 1
ATOM 995 O O . ILE A 1 123 ? 9.423 -3.138 -1.519 1.00 83.12 123 ILE A O 1
ATOM 999 N N . TYR A 1 124 ? 8.533 -4.052 0.357 1.00 84.12 124 TYR A N 1
ATOM 1000 C CA . TYR A 1 124 ? 9.289 -5.309 0.403 1.00 84.12 124 TYR A CA 1
ATOM 1001 C C . TYR A 1 124 ? 8.327 -6.485 0.263 1.00 84.12 124 TYR A C 1
ATOM 1003 O O . TYR A 1 124 ? 7.309 -6.505 0.971 1.00 84.12 124 TYR A O 1
ATOM 1011 N N . ARG A 1 125 ? 8.586 -7.391 -0.692 1.00 77.69 125 ARG A N 1
ATOM 1012 C CA . ARG A 1 125 ? 7.713 -8.545 -0.950 1.00 77.69 125 ARG A CA 1
ATOM 1013 C C . ARG A 1 125 ? 8.414 -9.782 -1.475 1.00 77.69 125 ARG A C 1
ATOM 1015 O O . ARG A 1 125 ? 9.163 -9.668 -2.440 1.00 77.69 125 ARG A O 1
ATOM 1022 N N . ASP A 1 126 ? 7.952 -10.937 -1.021 1.00 70.06 126 ASP A N 1
ATOM 1023 C CA . ASP A 1 126 ? 8.516 -12.212 -1.462 1.00 70.06 126 ASP A CA 1
ATOM 1024 C C . ASP A 1 126 ? 7.688 -12.818 -2.608 1.00 70.06 126 ASP A C 1
ATOM 1026 O O . ASP A 1 126 ? 8.242 -13.138 -3.660 1.00 70.06 126 ASP A O 1
ATOM 1030 N N . GLN A 1 127 ? 6.351 -12.885 -2.489 1.00 74.69 127 GLN A N 1
ATOM 1031 C CA . GLN A 1 127 ? 5.474 -13.466 -3.522 1.00 74.69 127 GLN A CA 1
ATOM 1032 C C . GLN A 1 127 ? 4.215 -12.630 -3.814 1.00 74.69 127 GLN A C 1
ATOM 1034 O O . GLN A 1 127 ? 3.431 -12.301 -2.919 1.00 74.69 127 GLN A O 1
ATOM 1039 N N . ALA A 1 128 ? 3.972 -12.317 -5.096 1.00 72.75 128 ALA A N 1
ATOM 1040 C CA . ALA A 1 128 ? 2.735 -11.668 -5.545 1.00 72.75 128 ALA A CA 1
ATOM 1041 C C . ALA A 1 128 ? 2.251 -12.122 -6.937 1.00 72.75 128 ALA A C 1
ATOM 1043 O O . ALA A 1 128 ? 3.053 -12.238 -7.862 1.00 72.75 128 ALA A O 1
ATOM 1044 N N . ALA A 1 129 ? 0.938 -12.276 -7.158 1.00 74.38 129 ALA A N 1
ATOM 1045 C CA . ALA A 1 129 ? 0.428 -12.473 -8.524 1.00 74.38 129 ALA A CA 1
ATOM 1046 C C . ALA A 1 129 ? 0.365 -11.142 -9.301 1.00 74.38 129 ALA A C 1
ATOM 1048 O O . ALA A 1 129 ? 0.919 -11.040 -10.398 1.00 74.38 129 ALA A O 1
ATOM 1049 N N . SER A 1 130 ? -0.224 -10.088 -8.731 1.00 79.00 130 SER A N 1
ATOM 1050 C CA . SER A 1 130 ? -0.310 -8.771 -9.379 1.00 79.00 130 SER A CA 1
ATOM 1051 C C . SER A 1 130 ? -0.004 -7.607 -8.441 1.00 79.00 130 SER A C 1
ATOM 1053 O O . SER A 1 130 ? -0.295 -7.636 -7.243 1.00 79.00 130 SER A O 1
ATOM 1055 N N . ILE A 1 131 ? 0.616 -6.558 -8.995 1.00 77.69 131 ILE A N 1
ATOM 1056 C CA . ILE A 1 131 ? 0.863 -5.305 -8.282 1.00 77.69 131 ILE A CA 1
ATOM 1057 C C . ILE A 1 131 ? 0.661 -4.108 -9.206 1.00 77.69 131 ILE A C 1
ATOM 1059 O O . ILE A 1 131 ? 1.407 -3.951 -10.177 1.00 77.69 131 ILE A O 1
ATOM 1063 N N . GLU A 1 132 ? -0.245 -3.218 -8.817 1.00 84.38 132 GLU A N 1
ATOM 1064 C CA . GLU A 1 132 ? -0.503 -1.947 -9.485 1.00 84.38 132 GLU A CA 1
ATOM 1065 C C . GLU A 1 132 ? -0.236 -0.769 -8.538 1.00 84.38 132 GLU A C 1
ATOM 1067 O O . GLU A 1 132 ? -0.482 -0.814 -7.328 1.00 84.38 132 GLU A O 1
ATOM 1072 N N . ILE A 1 133 ? 0.404 0.268 -9.072 1.00 81.31 133 ILE A N 1
ATOM 1073 C CA . ILE A 1 133 ? 0.780 1.466 -8.322 1.00 81.31 133 ILE A CA 1
ATOM 1074 C C . ILE A 1 133 ? 0.517 2.684 -9.204 1.00 81.31 133 ILE A C 1
ATOM 1076 O O . ILE A 1 133 ? 1.206 2.840 -10.213 1.00 81.31 133 ILE A O 1
ATOM 1080 N N . TYR A 1 134 ? -0.380 3.559 -8.755 1.00 82.94 134 TYR A N 1
ATOM 1081 C CA . TYR A 1 134 ? -0.730 4.847 -9.357 1.00 82.94 134 TYR A CA 1
ATOM 1082 C C . TYR A 1 134 ? -0.324 5.976 -8.413 1.00 82.94 134 TYR A C 1
ATOM 1084 O O . TYR A 1 134 ? -0.633 5.906 -7.216 1.00 82.94 134 TYR A O 1
ATOM 1092 N N . ARG A 1 135 ? 0.462 6.947 -8.904 1.00 78.19 135 ARG A N 1
ATOM 1093 C CA . ARG A 1 135 ? 0.951 8.058 -8.073 1.00 78.19 135 ARG A CA 1
ATOM 1094 C C . ARG A 1 135 ? 1.164 9.362 -8.823 1.00 78.19 135 ARG A C 1
ATOM 1096 O O . ARG A 1 135 ? 1.883 9.356 -9.818 1.00 78.19 135 ARG A O 1
ATOM 1103 N N . ASP A 1 136 ? 0.771 10.462 -8.199 1.00 73.56 136 ASP A N 1
ATOM 1104 C CA . ASP A 1 136 ? 0.909 11.781 -8.817 1.00 73.56 136 ASP A CA 1
ATOM 1105 C C . ASP A 1 136 ? 2.233 12.445 -8.411 1.00 73.56 136 ASP A C 1
ATOM 1107 O O . ASP A 1 136 ? 3.036 12.804 -9.271 1.00 73.56 136 ASP A O 1
ATOM 1111 N N . GLN A 1 137 ? 2.544 12.529 -7.108 1.00 76.06 137 GLN A N 1
ATOM 1112 C CA . GLN A 1 137 ? 3.770 13.172 -6.612 1.00 76.06 137 GLN A CA 1
ATOM 1113 C C . GLN A 1 137 ? 4.510 12.346 -5.550 1.00 76.06 137 GLN A C 1
ATOM 1115 O O . GLN A 1 137 ? 3.965 11.985 -4.502 1.00 76.06 137 GLN A O 1
ATOM 1120 N N . ALA A 1 138 ? 5.805 12.082 -5.780 1.00 76.25 138 ALA A N 1
ATOM 1121 C CA . ALA A 1 138 ? 6.667 11.439 -4.785 1.00 76.25 138 ALA A CA 1
ATOM 1122 C C . ALA A 1 138 ? 8.126 11.935 -4.759 1.00 76.25 138 ALA A C 1
ATOM 1124 O O . ALA A 1 138 ? 8.763 12.073 -5.801 1.00 76.25 138 ALA A O 1
ATOM 1125 N N . ALA A 1 139 ? 8.732 12.087 -3.574 1.00 77.19 139 ALA A N 1
ATOM 1126 C CA . ALA A 1 139 ? 10.178 12.349 -3.500 1.00 77.19 139 ALA A CA 1
ATOM 1127 C C . ALA A 1 139 ? 11.007 11.065 -3.726 1.00 77.19 139 ALA A C 1
ATOM 1129 O O . ALA A 1 139 ? 11.934 11.052 -4.542 1.00 77.19 139 ALA A O 1
ATOM 1130 N N . SER A 1 140 ? 10.659 9.956 -3.067 1.00 79.88 140 SER A N 1
ATOM 1131 C CA . SER A 1 140 ? 11.354 8.676 -3.258 1.00 79.88 140 SER A CA 1
ATOM 1132 C C . SER A 1 140 ? 10.433 7.462 -3.255 1.00 79.88 140 SER A C 1
ATOM 1134 O O . SER A 1 140 ? 9.435 7.385 -2.529 1.00 79.88 140 SER A O 1
ATOM 1136 N N . ILE A 1 141 ? 10.778 6.481 -4.095 1.00 78.88 141 ILE A N 1
ATOM 1137 C CA . ILE A 1 141 ? 10.082 5.198 -4.153 1.00 78.88 141 ILE A CA 1
ATOM 1138 C C . ILE A 1 141 ? 11.081 4.056 -4.304 1.00 78.88 141 ILE A C 1
ATOM 1140 O O . ILE A 1 141 ? 11.769 3.969 -5.324 1.00 78.88 141 ILE A O 1
ATOM 1144 N N . GLU A 1 142 ? 11.060 3.139 -3.342 1.00 84.00 142 GLU A N 1
ATOM 1145 C CA . GLU A 1 142 ? 11.852 1.913 -3.354 1.00 84.00 142 GLU A CA 1
ATOM 1146 C C . GLU A 1 142 ? 10.951 0.678 -3.350 1.00 84.00 142 GLU A C 1
ATOM 1148 O O . GLU A 1 142 ? 9.944 0.600 -2.638 1.00 84.00 142 GLU A O 1
ATOM 1153 N N . ILE A 1 143 ? 11.289 -0.277 -4.210 1.00 79.69 143 ILE A N 1
ATOM 1154 C CA . ILE A 1 143 ? 10.551 -1.525 -4.377 1.00 79.69 143 ILE A CA 1
ATOM 1155 C C . ILE A 1 143 ? 11.561 -2.671 -4.446 1.00 79.69 143 ILE A C 1
ATOM 1157 O O . ILE A 1 143 ? 12.349 -2.705 -5.390 1.00 79.69 143 ILE A O 1
ATOM 1161 N N . TYR A 1 144 ? 11.468 -3.612 -3.508 1.00 81.94 144 TYR A N 1
ATOM 1162 C CA . TYR A 1 144 ? 12.237 -4.860 -3.455 1.00 81.94 144 TYR A CA 1
ATOM 1163 C C . TYR A 1 144 ? 11.272 -6.036 -3.601 1.00 81.94 144 TYR A C 1
ATOM 1165 O O . TYR A 1 144 ? 10.240 -6.053 -2.916 1.00 81.94 144 TYR A O 1
ATOM 1173 N N . ARG A 1 145 ? 11.530 -6.938 -4.558 1.00 75.94 145 ARG A N 1
ATOM 1174 C CA . ARG A 1 145 ? 10.639 -8.074 -4.840 1.00 75.94 145 ARG A CA 1
ATOM 1175 C C . ARG A 1 145 ? 11.364 -9.329 -5.303 1.00 75.94 145 ARG A C 1
ATOM 1177 O O . ARG A 1 145 ? 12.088 -9.252 -6.291 1.00 75.94 145 ARG A O 1
ATOM 1184 N N . ASP A 1 146 ? 10.982 -10.472 -4.754 1.00 67.19 146 ASP A N 1
ATOM 1185 C CA . ASP A 1 146 ? 11.612 -11.739 -5.128 1.00 67.19 146 ASP A CA 1
ATOM 1186 C C . ASP A 1 146 ? 10.842 -12.427 -6.269 1.00 67.19 146 ASP A C 1
ATOM 1188 O O . ASP A 1 146 ? 11.430 -12.769 -7.295 1.00 67.19 146 ASP A O 1
ATOM 1192 N N . GLN A 1 147 ? 9.506 -12.540 -6.182 1.00 71.44 147 GLN A N 1
ATOM 1193 C CA . GLN A 1 147 ? 8.677 -13.176 -7.220 1.00 71.44 147 GLN A CA 1
ATOM 1194 C C . GLN A 1 147 ? 7.386 -12.404 -7.540 1.00 71.44 147 GLN A C 1
ATOM 1196 O O . GLN A 1 147 ? 6.571 -12.108 -6.662 1.00 71.44 147 GLN A O 1
ATOM 1201 N N . ALA A 1 148 ? 7.151 -12.117 -8.828 1.00 69.62 148 ALA A N 1
ATOM 1202 C CA . ALA A 1 148 ? 5.884 -11.545 -9.295 1.00 69.62 148 ALA A CA 1
ATOM 1203 C C . ALA A 1 148 ? 5.427 -12.040 -10.680 1.00 69.62 148 ALA A C 1
ATOM 1205 O O . ALA A 1 148 ? 6.229 -12.116 -11.609 1.00 69.62 148 ALA A O 1
ATOM 1206 N N . ALA A 1 149 ? 4.124 -12.274 -10.888 1.00 70.75 149 ALA A N 1
ATOM 1207 C CA . ALA A 1 149 ? 3.623 -12.534 -12.247 1.00 70.75 149 ALA A CA 1
ATOM 1208 C C . ALA A 1 149 ? 3.516 -11.235 -13.070 1.00 70.75 149 ALA A C 1
ATOM 1210 O O . ALA A 1 149 ? 4.020 -11.174 -14.190 1.00 70.75 149 ALA A O 1
ATOM 1211 N N . SER A 1 150 ? 2.933 -10.167 -12.514 1.00 77.19 150 SER A N 1
ATOM 1212 C CA . SER A 1 150 ? 2.769 -8.885 -13.217 1.00 77.19 150 SER A CA 1
ATOM 1213 C C . SER A 1 150 ? 2.993 -7.677 -12.316 1.00 77.19 150 SER A C 1
ATOM 1215 O O . SER A 1 150 ? 2.577 -7.653 -11.154 1.00 77.19 150 SER A O 1
ATOM 1217 N N . ILE A 1 151 ? 3.640 -6.642 -12.862 1.00 74.50 151 ILE A N 1
ATOM 1218 C CA . ILE A 1 151 ? 3.844 -5.367 -12.173 1.00 74.50 151 ILE A CA 1
ATOM 1219 C C . ILE A 1 151 ? 3.576 -4.197 -13.114 1.00 74.50 151 ILE A C 1
ATOM 1221 O O . ILE A 1 151 ? 4.319 -4.015 -14.081 1.00 74.50 151 ILE A O 1
ATOM 1225 N N . LYS A 1 152 ? 2.611 -3.348 -12.749 1.00 81.75 152 LYS A N 1
ATOM 1226 C CA . LYS A 1 152 ? 2.328 -2.078 -13.421 1.00 81.75 152 LYS A CA 1
ATOM 1227 C C . LYS A 1 152 ? 2.586 -0.892 -12.507 1.00 81.75 152 LYS A C 1
ATOM 1229 O O . LYS A 1 152 ? 2.285 -0.919 -11.313 1.00 81.75 152 LYS A O 1
ATOM 1234 N N . ILE A 1 153 ? 3.193 0.148 -13.063 1.00 78.00 153 ILE A N 1
ATOM 1235 C CA . ILE A 1 153 ? 3.505 1.378 -12.340 1.00 78.00 153 ILE A CA 1
ATOM 1236 C C . ILE A 1 153 ? 3.184 2.574 -13.239 1.00 78.00 153 ILE A C 1
ATOM 1238 O O . ILE A 1 153 ? 3.845 2.735 -14.262 1.00 78.00 153 ILE A O 1
ATOM 1242 N N . TYR A 1 154 ? 2.263 3.429 -12.800 1.00 80.44 154 TYR A N 1
ATOM 1243 C CA . TYR A 1 154 ? 1.895 4.705 -13.423 1.00 80.44 154 TYR A CA 1
ATOM 1244 C C . TYR A 1 154 ? 2.310 5.850 -12.505 1.00 80.44 154 TYR A C 1
ATOM 1246 O O . TYR A 1 154 ? 2.025 5.786 -11.302 1.00 80.44 154 TYR A O 1
ATOM 1254 N N . ARG A 1 155 ? 3.067 6.830 -13.020 1.00 74.12 155 ARG A N 1
ATOM 1255 C CA . ARG A 1 155 ? 3.526 7.970 -12.209 1.00 74.12 155 ARG A CA 1
ATOM 1256 C C . ARG A 1 155 ? 3.678 9.275 -12.971 1.00 74.12 155 ARG A C 1
ATOM 1258 O O . ARG A 1 155 ? 4.387 9.287 -13.975 1.00 74.12 155 ARG A O 1
ATOM 1265 N N . ASP A 1 156 ? 3.246 10.366 -12.358 1.00 69.31 156 ASP A N 1
ATOM 1266 C CA . ASP A 1 156 ? 3.319 11.680 -12.997 1.00 69.31 156 ASP A CA 1
ATOM 1267 C C . ASP A 1 156 ? 4.620 12.412 -12.634 1.00 69.31 156 ASP A C 1
ATOM 1269 O O . ASP A 1 156 ? 5.372 12.804 -13.526 1.00 69.31 156 ASP A O 1
ATOM 1273 N N . GLN A 1 157 ? 4.972 12.523 -11.344 1.00 71.12 157 GLN A N 1
ATOM 1274 C CA . GLN A 1 157 ? 6.184 13.225 -10.889 1.00 71.12 157 GLN A CA 1
ATOM 1275 C C . GLN A 1 157 ? 6.959 12.476 -9.792 1.00 71.12 157 GLN A C 1
ATOM 1277 O O . GLN A 1 157 ? 6.430 12.154 -8.724 1.00 71.12 157 GLN A O 1
ATOM 1282 N N . ALA A 1 158 ? 8.264 12.239 -10.011 1.00 69.00 158 ALA A N 1
ATOM 1283 C CA . ALA A 1 158 ? 9.145 11.688 -8.973 1.00 69.00 158 ALA A CA 1
ATOM 1284 C C . ALA A 1 158 ? 10.603 12.188 -8.995 1.00 69.00 158 ALA A C 1
ATOM 1286 O O . ALA A 1 158 ? 11.246 12.218 -10.042 1.00 69.00 158 ALA A O 1
ATOM 1287 N N . ALA A 1 159 ? 11.204 12.465 -7.830 1.00 71.31 159 ALA A N 1
ATOM 1288 C CA . ALA A 1 159 ? 12.639 12.790 -7.780 1.00 71.31 159 ALA A CA 1
ATOM 1289 C C . ALA A 1 159 ? 13.534 11.542 -7.947 1.00 71.31 159 ALA A C 1
ATOM 1291 O O . ALA A 1 159 ? 14.529 11.572 -8.677 1.00 71.31 159 ALA A O 1
ATOM 1292 N N . SER A 1 160 ? 13.181 10.415 -7.320 1.00 76.44 160 SER A N 1
ATOM 1293 C CA . SER A 1 160 ? 13.969 9.178 -7.415 1.00 76.44 160 SER A CA 1
ATOM 1294 C C . SER A 1 160 ? 13.125 7.911 -7.363 1.00 76.44 160 SER A C 1
ATOM 1296 O O . SER A 1 160 ? 12.142 7.813 -6.620 1.00 76.44 160 SER A O 1
ATOM 1298 N N . ILE A 1 161 ? 13.515 6.914 -8.162 1.00 73.56 161 ILE A N 1
ATOM 1299 C CA . ILE A 1 161 ? 12.868 5.602 -8.174 1.00 73.56 161 ILE A CA 1
ATOM 1300 C C . ILE A 1 161 ? 13.922 4.496 -8.265 1.00 73.56 161 ILE A C 1
ATOM 1302 O O . ILE A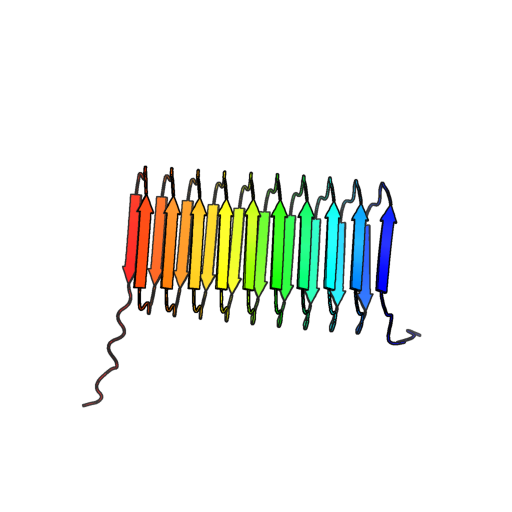 1 161 ? 14.712 4.468 -9.210 1.00 73.56 161 ILE A O 1
ATOM 1306 N N . LYS A 1 162 ? 13.868 3.550 -7.323 1.00 81.12 162 LYS A N 1
ATOM 1307 C CA . LYS A 1 162 ? 14.694 2.339 -7.311 1.00 81.12 162 LYS A CA 1
ATOM 1308 C C . LYS A 1 162 ? 13.831 1.090 -7.283 1.00 81.12 162 LYS A C 1
ATOM 1310 O O . LYS A 1 162 ? 12.836 1.014 -6.558 1.00 81.12 162 LYS A O 1
ATOM 1315 N N . ILE A 1 163 ? 14.194 0.121 -8.109 1.00 77.06 163 ILE A N 1
ATOM 1316 C CA . ILE A 1 163 ? 13.486 -1.149 -8.228 1.00 77.06 163 ILE A CA 1
ATOM 1317 C C . ILE A 1 163 ? 14.522 -2.276 -8.237 1.00 77.06 163 ILE A C 1
ATOM 1319 O O . ILE A 1 163 ? 15.350 -2.309 -9.141 1.00 77.06 163 ILE A O 1
ATOM 1323 N N . TYR A 1 164 ? 14.430 -3.197 -7.279 1.00 78.81 164 TYR A N 1
ATOM 1324 C CA . TYR A 1 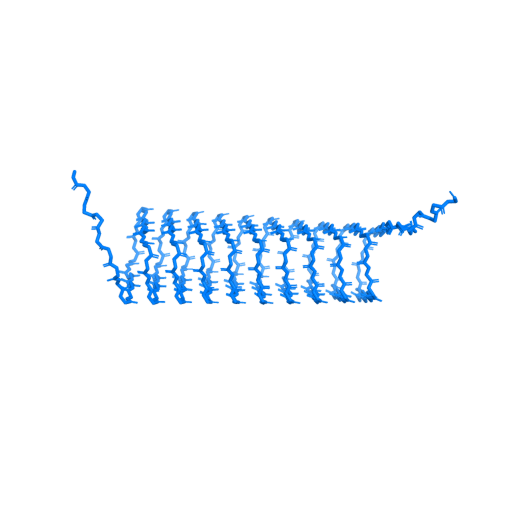164 ? 15.224 -4.427 -7.184 1.00 78.81 164 TYR A CA 1
ATOM 1325 C C . TYR A 1 164 ? 14.297 -5.629 -7.348 1.00 78.81 164 TYR A C 1
ATOM 1327 O O . TYR A 1 164 ? 13.240 -5.660 -6.706 1.00 78.81 164 TYR A O 1
ATOM 1335 N N . ARG A 1 165 ? 14.624 -6.549 -8.266 1.00 73.38 165 ARG A N 1
ATOM 1336 C CA . ARG A 1 165 ? 13.767 -7.704 -8.567 1.00 73.38 165 ARG A CA 1
ATOM 1337 C C . ARG A 1 165 ? 14.514 -8.973 -8.944 1.00 73.38 165 ARG A C 1
ATOM 1339 O O . ARG A 1 165 ? 15.288 -8.941 -9.897 1.00 73.38 165 ARG A O 1
ATOM 1346 N N . ASP A 1 166 ? 14.096 -10.097 -8.383 1.00 66.44 166 ASP A N 1
ATOM 1347 C CA . ASP A 1 166 ? 14.733 -11.377 -8.697 1.00 66.44 166 ASP A CA 1
ATOM 1348 C C . ASP A 1 166 ? 14.013 -12.084 -9.860 1.00 66.44 166 ASP A C 1
ATOM 1350 O O . ASP A 1 166 ? 14.642 -12.416 -10.866 1.00 66.44 166 ASP A O 1
ATOM 1354 N N . GLN A 1 167 ? 12.680 -12.233 -9.820 1.00 66.81 167 GLN A N 1
ATOM 1355 C CA . GLN A 1 167 ? 11.908 -12.910 -10.879 1.00 66.81 167 GLN A CA 1
ATOM 1356 C C . GLN A 1 167 ? 10.585 -12.206 -11.237 1.00 66.81 167 GLN A C 1
ATOM 1358 O O . GLN A 1 167 ? 9.745 -11.932 -10.377 1.00 66.81 167 GLN A O 1
ATOM 1363 N N . ALA A 1 168 ? 10.349 -11.954 -12.536 1.00 64.75 168 ALA A N 1
ATOM 1364 C CA . ALA A 1 168 ? 9.062 -11.446 -13.033 1.00 64.75 168 ALA A CA 1
ATOM 1365 C C . ALA A 1 168 ? 8.635 -11.982 -14.417 1.00 64.75 168 ALA A C 1
ATOM 1367 O O . ALA A 1 168 ? 9.445 -12.041 -15.343 1.00 64.75 168 ALA A O 1
ATOM 1368 N N . ALA A 1 169 ? 7.342 -12.273 -14.628 1.00 65.81 169 ALA A N 1
ATOM 1369 C CA . ALA A 1 169 ? 6.848 -12.588 -15.980 1.00 65.81 169 ALA A CA 1
ATOM 1370 C C . ALA A 1 169 ? 6.658 -11.316 -16.836 1.00 65.81 169 ALA A C 1
ATOM 1372 O O . ALA A 1 169 ? 7.103 -11.260 -17.988 1.00 65.81 169 ALA A O 1
ATOM 1373 N N . SER A 1 170 ? 6.079 -10.248 -16.279 1.00 73.75 170 SER A N 1
ATOM 1374 C CA . SER A 1 170 ? 5.935 -8.967 -16.984 1.00 73.75 170 SER A CA 1
ATOM 1375 C C . SER A 1 170 ? 6.127 -7.739 -16.096 1.00 73.75 170 SER A C 1
ATOM 1377 O O . SER A 1 170 ? 5.808 -7.721 -14.904 1.00 73.75 170 SER A O 1
ATOM 1379 N N . ILE A 1 171 ? 6.680 -6.683 -16.699 1.00 71.06 171 ILE A N 1
ATOM 1380 C CA . ILE A 1 171 ? 6.862 -5.374 -16.068 1.00 71.06 171 ILE A CA 1
ATOM 1381 C C . ILE A 1 171 ? 6.448 -4.287 -17.050 1.00 71.06 171 ILE A C 1
ATOM 1383 O O . ILE A 1 171 ? 6.994 -4.203 -18.150 1.00 71.06 171 ILE A O 1
ATOM 1387 N N . GLU A 1 172 ? 5.552 -3.412 -16.613 1.00 78.56 172 GLU A N 1
ATOM 1388 C CA . GLU A 1 172 ? 5.121 -2.250 -17.374 1.00 78.56 172 GLU A CA 1
ATOM 1389 C C . GLU A 1 172 ? 5.203 -0.983 -16.522 1.00 78.56 172 GLU A C 1
ATOM 1391 O O . GLU A 1 172 ? 4.818 -0.951 -15.349 1.00 78.56 172 GLU A O 1
ATOM 1396 N N . ILE A 1 173 ? 5.799 0.056 -17.096 1.00 74.56 173 ILE A N 1
ATOM 1397 C CA . ILE A 1 173 ? 6.045 1.324 -16.418 1.00 74.56 173 ILE A CA 1
ATOM 1398 C C . ILE A 1 173 ? 5.652 2.457 -17.366 1.00 74.56 173 ILE A C 1
ATOM 1400 O O . ILE A 1 173 ? 6.217 2.550 -18.453 1.00 74.56 173 ILE A O 1
ATOM 1404 N N . TYR A 1 174 ? 4.746 3.327 -16.924 1.00 76.25 174 TYR A N 1
ATOM 1405 C CA . TYR A 1 174 ? 4.317 4.552 -17.607 1.00 76.25 174 TYR A CA 1
ATOM 1406 C C . TYR A 1 174 ? 4.644 5.759 -16.737 1.00 76.25 174 TYR A C 1
ATOM 1408 O O . TYR A 1 174 ? 4.325 5.729 -15.542 1.00 76.25 174 TYR A O 1
ATOM 1416 N N . ARG A 1 175 ? 5.323 6.774 -17.289 1.00 69.81 175 ARG A N 1
ATOM 1417 C CA . ARG A 1 175 ? 5.691 7.969 -16.517 1.00 69.81 175 ARG A CA 1
ATOM 1418 C C . ARG A 1 175 ? 5.799 9.262 -17.311 1.00 69.81 175 ARG A C 1
ATOM 1420 O O . ARG A 1 175 ? 6.354 9.248 -18.407 1.00 69.81 175 ARG A O 1
ATOM 1427 N N . ASP A 1 176 ? 5.504 10.370 -16.637 1.00 64.69 176 ASP A N 1
ATOM 1428 C CA . ASP A 1 176 ? 5.571 11.698 -17.249 1.00 64.69 176 ASP A CA 1
ATOM 1429 C C . ASP A 1 176 ? 6.879 12.440 -16.905 1.00 64.69 176 ASP A C 1
ATOM 1431 O O . ASP A 1 176 ? 7.593 12.864 -17.816 1.00 64.69 176 ASP A O 1
ATOM 1435 N N . GLN A 1 177 ? 7.283 12.538 -15.625 1.00 65.44 177 GLN A N 1
ATOM 1436 C CA . GLN A 1 177 ? 8.490 13.285 -15.210 1.00 65.44 177 GLN A CA 1
ATOM 1437 C C . GLN A 1 177 ? 9.296 12.626 -14.068 1.00 65.44 177 GLN A C 1
ATOM 1439 O O . GLN A 1 177 ? 8.774 12.349 -12.985 1.00 65.44 177 GLN A O 1
ATOM 1444 N N . ALA A 1 178 ? 10.615 12.430 -14.256 1.00 63.28 178 ALA A N 1
ATOM 1445 C CA . ALA A 1 178 ? 11.515 12.023 -13.164 1.00 63.28 178 ALA A CA 1
ATOM 1446 C C . ALA A 1 178 ? 12.967 12.545 -13.241 1.00 63.28 178 ALA A C 1
ATOM 1448 O O . ALA A 1 178 ? 13.550 12.648 -14.319 1.00 63.28 178 ALA A O 1
ATOM 1449 N N . ALA A 1 179 ? 13.618 12.786 -12.092 1.00 63.03 179 ALA A N 1
ATOM 1450 C CA . ALA A 1 179 ? 15.040 13.177 -12.071 1.00 63.03 179 ALA A CA 1
ATOM 1451 C C . ALA A 1 179 ? 16.009 11.975 -12.171 1.00 63.03 179 ALA A C 1
ATOM 1453 O O . ALA A 1 179 ? 17.030 12.053 -12.859 1.00 63.03 179 ALA A O 1
ATOM 1454 N N . SER A 1 180 ? 15.710 10.838 -11.533 1.00 71.38 180 SER A N 1
ATOM 1455 C CA . SER A 1 180 ? 16.605 9.668 -11.550 1.00 71.38 180 SER A CA 1
ATOM 1456 C C . SER A 1 180 ? 15.889 8.321 -11.461 1.00 71.38 180 SER A C 1
ATOM 1458 O O . SER A 1 180 ? 14.839 8.191 -10.821 1.00 71.38 180 SER A O 1
ATOM 1460 N N . PHE A 1 181 ? 16.479 7.302 -12.096 1.00 70.06 181 PHE A N 1
ATOM 1461 C CA . PHE A 1 181 ? 15.939 5.947 -12.107 1.00 70.06 181 PHE A CA 1
ATOM 1462 C C . PHE A 1 181 ? 17.008 4.856 -12.149 1.00 70.06 181 PHE A C 1
ATOM 1464 O O . PHE A 1 181 ? 17.885 4.872 -13.017 1.00 70.06 181 PHE A O 1
ATOM 1471 N N . GLU A 1 182 ? 16.859 3.860 -11.274 1.00 75.94 182 GLU A N 1
ATOM 1472 C CA . GLU A 1 182 ? 17.659 2.636 -11.290 1.00 75.94 182 GLU A CA 1
ATOM 1473 C C . GLU A 1 182 ? 16.759 1.390 -11.197 1.00 75.94 182 GLU A C 1
ATOM 1475 O O . GLU A 1 182 ? 15.924 1.268 -10.295 1.00 75.94 182 GLU A O 1
ATOM 1480 N N . ILE A 1 183 ? 16.929 0.458 -12.140 1.00 74.50 183 ILE A N 1
ATOM 1481 C CA . ILE A 1 183 ? 16.381 -0.904 -12.056 1.00 74.50 183 ILE A CA 1
ATOM 1482 C C . ILE A 1 183 ? 17.538 -1.884 -11.932 1.00 74.50 183 ILE A C 1
ATOM 1484 O O . ILE A 1 183 ? 18.421 -1.884 -12.787 1.00 74.50 183 ILE A O 1
ATOM 1488 N N . TYR A 1 184 ? 17.458 -2.772 -10.952 1.00 77.31 184 TYR A N 1
ATOM 1489 C CA . TYR A 1 184 ? 18.268 -3.976 -10.836 1.00 77.31 184 TYR A CA 1
ATOM 1490 C C . TYR A 1 184 ? 17.344 -5.181 -10.990 1.00 77.31 184 TYR A C 1
ATOM 1492 O O . TYR A 1 184 ? 16.266 -5.216 -10.389 1.00 77.31 184 TYR A O 1
ATOM 1500 N N . ARG A 1 185 ? 17.718 -6.125 -11.855 1.00 71.75 185 ARG A N 1
ATOM 1501 C CA . ARG A 1 185 ? 16.931 -7.338 -12.081 1.00 71.75 185 ARG A CA 1
ATOM 1502 C C . ARG A 1 185 ? 17.789 -8.562 -12.366 1.00 71.75 185 ARG A C 1
ATOM 1504 O O . ARG A 1 185 ? 18.777 -8.427 -13.089 1.00 71.75 185 ARG A O 1
ATOM 1511 N N . ASP A 1 186 ? 17.287 -9.728 -11.979 1.00 67.50 186 ASP A N 1
ATOM 1512 C CA . ASP A 1 186 ? 17.930 -11.010 -12.283 1.00 67.50 186 ASP A CA 1
ATOM 1513 C C . ASP A 1 186 ? 17.216 -11.742 -13.432 1.00 67.50 186 ASP A C 1
ATOM 1515 O O . ASP A 1 186 ? 17.831 -12.078 -14.442 1.00 67.50 186 ASP A O 1
ATOM 1519 N N . GLN A 1 187 ? 15.890 -11.929 -13.378 1.00 65.81 187 GLN A N 1
ATOM 1520 C CA . GLN A 1 187 ? 15.142 -12.642 -14.428 1.00 65.81 187 GLN A CA 1
ATOM 1521 C C . GLN A 1 187 ? 13.815 -11.954 -14.786 1.00 65.81 187 GLN A C 1
ATOM 1523 O O . GLN A 1 187 ? 12.975 -11.676 -13.932 1.00 65.81 187 GLN A O 1
ATOM 1528 N N . ALA A 1 188 ? 13.592 -11.683 -16.083 1.00 64.25 188 ALA A N 1
ATOM 1529 C CA . ALA A 1 188 ? 12.312 -11.161 -16.572 1.00 64.25 188 ALA A CA 1
ATOM 1530 C C . ALA A 1 188 ? 11.978 -11.617 -18.000 1.00 64.25 188 ALA A C 1
ATOM 1532 O O . ALA A 1 188 ? 12.814 -11.447 -18.894 1.00 64.25 188 ALA A O 1
ATOM 1533 N N . ALA A 1 189 ? 10.747 -12.096 -18.232 1.00 63.69 189 ALA A N 1
ATOM 1534 C CA . ALA A 1 189 ? 10.298 -12.500 -19.571 1.00 63.69 189 ALA A CA 1
ATOM 1535 C C . ALA A 1 189 ? 9.938 -11.300 -20.471 1.00 63.69 189 ALA A C 1
ATOM 1537 O O . ALA A 1 189 ? 10.252 -11.311 -21.660 1.00 63.69 189 ALA A O 1
ATOM 1538 N N . SER A 1 190 ? 9.351 -10.226 -19.925 1.00 72.06 190 SER A N 1
ATOM 1539 C CA . SER A 1 190 ? 9.036 -9.007 -20.690 1.00 72.06 190 SER A CA 1
ATOM 1540 C C . SER A 1 190 ? 9.151 -7.722 -19.861 1.00 72.06 190 SER A C 1
ATOM 1542 O O . SER A 1 190 ? 8.803 -7.703 -18.681 1.00 72.06 190 SER A O 1
ATOM 1544 N N . ILE A 1 191 ? 9.644 -6.637 -20.479 1.00 70.31 191 ILE A N 1
ATOM 1545 C CA . ILE A 1 191 ? 9.650 -5.281 -19.901 1.00 70.31 191 ILE A CA 1
ATOM 1546 C C . ILE A 1 191 ? 9.212 -4.262 -20.953 1.00 70.31 191 ILE A C 1
ATOM 1548 O O . ILE A 1 191 ? 9.777 -4.232 -22.046 1.00 70.31 191 ILE A O 1
ATOM 1552 N N . LYS A 1 192 ? 8.279 -3.382 -20.579 1.00 77.81 192 LYS A N 1
ATOM 1553 C CA . LYS A 1 192 ? 7.898 -2.180 -21.326 1.00 77.81 192 LYS A CA 1
ATOM 1554 C C . LYS A 1 192 ? 8.044 -0.939 -20.450 1.00 77.81 192 LYS A C 1
ATOM 1556 O O . LYS A 1 192 ? 7.667 -0.948 -19.279 1.00 77.81 192 LYS A O 1
ATOM 1561 N N . ILE A 1 193 ? 8.615 0.119 -21.020 1.00 74.25 193 ILE A N 1
ATOM 1562 C CA . ILE A 1 193 ? 8.787 1.413 -20.356 1.00 74.25 193 ILE A CA 1
ATOM 1563 C C . ILE A 1 193 ? 8.351 2.503 -21.334 1.00 74.25 193 ILE A C 1
ATOM 1565 O O . ILE A 1 193 ? 8.940 2.631 -22.407 1.00 74.25 193 ILE A O 1
ATOM 1569 N N . TYR A 1 194 ? 7.355 3.288 -20.936 1.00 75.75 194 TYR A N 1
ATOM 1570 C CA . TYR A 1 194 ? 6.867 4.480 -21.621 1.00 75.75 194 TYR A CA 1
ATOM 1571 C C . TYR A 1 194 ? 7.228 5.703 -20.773 1.00 75.75 194 TYR A C 1
ATOM 1573 O O . TYR A 1 194 ? 7.051 5.672 -19.551 1.00 75.75 194 TYR A O 1
ATOM 1581 N N . ARG A 1 195 ? 7.809 6.736 -21.394 1.00 70.12 195 ARG A N 1
ATOM 1582 C CA . ARG A 1 195 ? 8.264 7.936 -20.681 1.00 70.12 195 ARG A CA 1
ATOM 1583 C C . ARG A 1 195 ? 8.161 9.202 -21.523 1.00 70.12 195 ARG A C 1
ATOM 1585 O O . ARG A 1 195 ? 8.542 9.153 -22.694 1.00 70.12 195 ARG A O 1
ATOM 1592 N N . ASP A 1 196 ? 7.843 10.311 -20.862 1.00 65.75 196 ASP A N 1
ATOM 1593 C CA . ASP A 1 196 ? 7.866 11.641 -21.476 1.00 65.75 196 ASP A CA 1
ATOM 1594 C C . ASP A 1 196 ? 9.148 12.425 -21.131 1.00 65.75 196 ASP A C 1
ATOM 1596 O O . ASP A 1 196 ? 9.788 12.957 -22.040 1.00 65.75 196 ASP A O 1
ATOM 1600 N N . GLN A 1 197 ? 9.611 12.459 -19.866 1.00 64.69 197 GLN A N 1
ATOM 1601 C CA . GLN A 1 197 ? 10.831 13.198 -19.466 1.00 64.69 197 GLN A CA 1
ATOM 1602 C C . GLN A 1 197 ? 11.653 12.520 -18.344 1.00 64.69 197 GLN A C 1
ATOM 1604 O O . GLN A 1 197 ? 11.125 12.151 -17.294 1.00 64.69 197 GLN A O 1
ATOM 1609 N N . ALA A 1 198 ? 12.982 12.387 -18.526 1.00 62.62 198 ALA A N 1
ATOM 1610 C CA . ALA A 1 198 ? 13.900 11.911 -17.477 1.00 62.62 198 ALA A CA 1
ATOM 1611 C C . ALA A 1 198 ? 15.333 12.471 -17.589 1.00 62.62 198 ALA A C 1
ATOM 1613 O O . ALA A 1 198 ? 15.889 12.485 -18.687 1.00 62.62 198 ALA A O 1
ATOM 1614 N N . ALA A 1 199 ? 15.967 12.832 -16.461 1.00 64.12 199 ALA A N 1
ATOM 1615 C CA . ALA A 1 199 ? 17.368 13.293 -16.451 1.00 64.12 199 ALA A CA 1
ATOM 1616 C C . ALA A 1 199 ? 18.408 12.151 -16.407 1.00 64.12 199 ALA A C 1
ATOM 1618 O O . ALA A 1 199 ? 19.499 12.298 -16.953 1.00 64.12 199 ALA A O 1
ATOM 1619 N N . SER A 1 200 ? 18.095 10.990 -15.812 1.00 71.75 200 SER A N 1
ATOM 1620 C CA . SER A 1 200 ? 18.991 9.819 -15.824 1.00 71.75 200 SER A CA 1
ATOM 1621 C C . SER A 1 200 ? 18.249 8.482 -15.696 1.00 71.75 200 SER A C 1
ATOM 1623 O O . SER A 1 200 ? 17.264 8.375 -14.964 1.00 71.75 200 SER A O 1
ATOM 1625 N N . ILE A 1 201 ? 18.729 7.451 -16.407 1.00 72.44 201 ILE A N 1
ATOM 1626 C CA . ILE A 1 201 ? 18.233 6.065 -16.328 1.00 72.44 201 ILE A CA 1
ATOM 1627 C C . ILE A 1 201 ? 19.406 5.088 -16.306 1.00 72.44 201 ILE A C 1
ATOM 1629 O O . ILE A 1 201 ? 20.283 5.156 -17.167 1.00 72.44 201 ILE A O 1
ATOM 1633 N N . LYS A 1 202 ? 19.360 4.123 -15.385 1.00 78.38 202 LYS A N 1
ATOM 1634 C CA . LYS A 1 202 ? 20.230 2.944 -15.376 1.00 78.38 202 LYS A CA 1
ATOM 1635 C C . LYS A 1 202 ? 19.407 1.668 -15.234 1.00 78.38 202 LYS A C 1
ATOM 1637 O O . LYS A 1 202 ? 18.487 1.596 -14.422 1.00 78.38 202 LYS A O 1
ATOM 1642 N N . ILE A 1 203 ? 19.746 0.660 -16.032 1.00 76.56 203 ILE A N 1
ATOM 1643 C CA . ILE A 1 203 ? 19.135 -0.669 -15.968 1.00 76.56 203 ILE A CA 1
ATOM 1644 C C . ILE A 1 203 ? 20.263 -1.690 -15.885 1.00 76.56 203 ILE A C 1
ATOM 1646 O O . ILE A 1 203 ? 21.041 -1.834 -16.827 1.00 76.56 203 ILE A O 1
ATOM 1650 N N . TYR A 1 204 ? 20.311 -2.410 -14.774 1.00 80.31 204 TYR A N 1
ATOM 1651 C CA . TYR A 1 204 ? 21.215 -3.519 -14.520 1.00 80.31 204 TYR A CA 1
ATOM 1652 C C . TYR A 1 204 ? 20.439 -4.821 -14.673 1.00 80.31 204 TYR A C 1
ATOM 1654 O O . TYR A 1 204 ? 19.321 -4.954 -14.173 1.00 80.31 204 TYR A O 1
ATOM 1662 N N . ARG A 1 205 ? 21.008 -5.761 -15.422 1.00 74.69 205 ARG A N 1
ATOM 1663 C CA . ARG A 1 205 ? 20.457 -7.101 -15.604 1.00 74.69 205 ARG A CA 1
ATOM 1664 C C . ARG A 1 205 ? 21.561 -8.092 -15.275 1.00 74.69 205 ARG A C 1
ATOM 1666 O O . ARG A 1 205 ? 22.538 -8.128 -16.023 1.00 74.69 205 ARG A O 1
ATOM 1673 N N . ASP A 1 206 ? 21.396 -8.863 -14.208 1.00 69.56 206 ASP A N 1
ATOM 1674 C CA . ASP A 1 206 ? 22.220 -10.047 -14.010 1.00 69.56 206 ASP A CA 1
ATOM 1675 C C . ASP A 1 206 ? 21.710 -11.149 -14.948 1.00 69.56 206 ASP A C 1
ATOM 1677 O O . ASP A 1 206 ? 20.513 -11.323 -15.159 1.00 69.56 206 ASP A O 1
ATOM 1681 N N . LEU A 1 207 ? 22.627 -11.834 -15.614 1.00 57.28 207 LEU A N 1
ATOM 1682 C CA . LEU A 1 207 ? 22.335 -12.976 -16.466 1.00 57.28 207 LEU A CA 1
ATOM 1683 C C . LEU A 1 207 ? 23.106 -14.138 -15.861 1.00 57.28 207 LEU A C 1
ATOM 1685 O O . LEU A 1 207 ? 24.165 -14.503 -16.375 1.00 57.28 207 LEU A O 1
ATOM 1689 N N . GLN A 1 208 ? 22.586 -14.742 -14.790 1.00 50.38 208 GLN A N 1
ATOM 1690 C CA . GLN A 1 208 ? 23.086 -16.050 -14.388 1.00 50.38 208 GLN A CA 1
ATOM 1691 C C . GLN A 1 208 ? 22.779 -17.040 -15.518 1.00 50.38 208 GLN A C 1
ATOM 1693 O O . GLN A 1 208 ? 21.670 -17.558 -15.657 1.00 50.38 208 GLN A O 1
ATOM 1698 N N . ARG A 1 209 ? 23.776 -17.279 -16.379 1.00 48.53 209 ARG A N 1
ATOM 1699 C CA . ARG A 1 209 ? 23.822 -18.492 -17.194 1.00 48.53 209 ARG A CA 1
ATOM 1700 C C . ARG A 1 209 ? 23.861 -19.659 -16.207 1.00 48.53 209 ARG A C 1
ATOM 1702 O O . ARG A 1 209 ? 24.687 -19.602 -15.297 1.00 48.53 209 ARG A O 1
ATOM 1709 N N . PRO A 1 210 ? 23.044 -20.713 -16.366 1.00 41.31 210 PRO A N 1
ATOM 1710 C CA . PRO A 1 210 ? 23.266 -21.924 -15.594 1.00 41.31 210 PRO A CA 1
ATOM 1711 C C . PRO A 1 210 ? 24.702 -22.380 -15.862 1.00 41.31 210 PRO A C 1
ATOM 1713 O O . PRO A 1 210 ? 25.075 -22.611 -17.017 1.00 41.31 210 PRO A O 1
ATOM 1716 N N . SER A 1 211 ? 25.520 -22.431 -14.808 1.00 41.09 211 SER A N 1
ATOM 1717 C CA . SER A 1 211 ? 26.858 -23.009 -14.850 1.00 41.09 211 SER A CA 1
ATOM 1718 C C . SER A 1 211 ? 26.724 -24.407 -15.434 1.00 41.09 211 SER A C 1
ATOM 1720 O O . SER A 1 211 ? 26.202 -25.312 -14.787 1.00 41.09 211 SER A O 1
ATOM 1722 N N . SER A 1 212 ? 27.130 -24.574 -16.690 1.00 41.00 212 SER A N 1
ATOM 1723 C CA . SER A 1 212 ? 27.292 -25.901 -17.261 1.00 41.00 212 SER A CA 1
ATOM 1724 C C . SER A 1 212 ? 28.463 -26.516 -16.506 1.00 41.00 212 SER A C 1
ATOM 1726 O O . SER A 1 212 ? 29.602 -26.093 -16.693 1.00 41.00 212 SER A O 1
ATOM 1728 N N . ILE A 1 213 ? 28.162 -27.417 -15.572 1.00 42.22 213 ILE A N 1
ATOM 1729 C CA . ILE A 1 213 ? 29.167 -28.276 -14.953 1.00 42.22 213 ILE A CA 1
ATOM 1730 C C . ILE A 1 213 ? 29.783 -29.076 -16.108 1.00 42.22 213 ILE A C 1
ATOM 1732 O O . ILE A 1 213 ? 29.059 -29.777 -16.816 1.00 42.22 213 ILE A O 1
ATOM 1736 N N . VAL A 1 214 ? 31.082 -28.871 -16.341 1.00 41.53 214 VAL A N 1
ATOM 1737 C CA . VAL A 1 214 ? 31.922 -29.743 -17.177 1.00 41.53 214 VAL A CA 1
ATOM 1738 C C . VAL A 1 214 ? 32.205 -31.018 -16.401 1.00 41.53 214 VAL A C 1
ATOM 1740 O O . VAL A 1 214 ? 32.510 -30.890 -15.192 1.00 41.53 214 VAL A O 1
#

Foldseek 3Di:
DDDPDDDDAEAEEDDEEDAEEEEDDEDYAEYEYAYEDYAEYEYAYEDYAEYEYAYEDYAEYEYHYEDYAEYEYAYEDYAEYEYAYEDYEEYEYEYEDYAEYEYAYEDYAEYEYAYEDYAEYEYHYEDYAEYEYHYEDYAEYEYAYEDYAEYEYEYEEYAEYEYEYEDYAEYEYAYEDYEEYEYEYEYYNYYDYHYNDYNYYDYHYHDPDPPPDD

Sequence (214 aa):
REKEQDQAASVEIYRDQAASIEIYRDQAASIEIYRDQAASIEIYRDQAASIEIYRDQAASIKIYRDQAASIEIYRDQAASIKIYRDQAASIEIYRDQAASIKIYRDQAASFEIYRDQAASIEIYRDQAASIEIYRDQAASIEIYRDQAASIKIYRDQAASIKIYRDQAASIEIYRDQAASFEIYRDQAASIKIYRDQAASIKIYRDLQRPSSIV

pLDDT: mean 77.24, std 11.47, range [33.28, 91.88]

Organism: NCBI:txid231223

Secondary structure (DSSP, 8-state):
-------EEEEEEEEEEEEEEEEEEEEEEEEEEEEEEEEEEEEEEEEEEEEEEEEEEEEEEEEEEEEEEEEEEEEEEEEEEEEEEEEEEEEEEEEEEEEEEEEEEEEES--EEEEEEEEEEEEEEEEEEEEEEEEEEEEEEEEEEEEEEEEEEEEEEEEEEEEEEEEEEEEEEEEEEEEEEEEEEEEEEEEEEEEEEES-EEEEE---------

Radius of gyration: 19.17 Å; chains: 1; bounding box: 50×43×57 Å